Protein AF-A0A242KEF1-F1 (afdb_monomer)

Organism: NCBI:txid1834193

Solvent-accessible surface area (backbone atoms only — not comparable to full-atom values): 19082 Å² total; per-residue (Å²): 130,86,78,66,59,63,53,58,48,48,53,50,50,53,45,49,37,63,62,40,58,92,54,87,66,51,35,48,63,50,50,10,64,74,69,73,52,53,40,68,58,42,49,52,50,52,50,33,33,36,77,61,59,49,33,43,77,60,87,79,74,64,58,50,38,68,58,59,61,45,77,75,37,26,49,36,58,57,43,40,37,70,54,51,92,59,67,95,69,74,74,76,90,81,59,54,68,92,38,81,59,42,59,43,49,53,71,64,44,49,61,55,43,51,55,49,47,54,54,52,47,56,54,26,55,73,38,31,47,40,58,52,45,47,54,51,51,55,55,43,46,73,76,43,60,84,53,47,76,65,48,64,84,52,90,74,59,91,67,65,90,69,73,81,82,65,71,71,69,62,55,57,65,71,70,66,77,76,69,97,54,95,56,71,63,65,64,60,75,45,46,63,30,50,48,37,45,52,33,52,50,48,50,49,54,53,53,49,52,38,51,50,51,47,54,74,63,43,88,55,86,50,75,65,38,54,54,32,46,51,54,26,51,5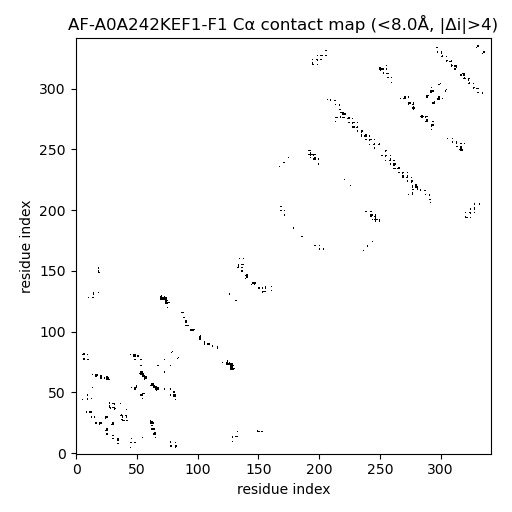4,38,56,68,46,44,51,61,35,38,52,48,22,28,77,33,50,72,41,47,69,29,54,51,52,34,51,51,46,50,48,55,25,50,53,30,46,50,52,28,51,50,44,44,23,69,58,23,68,90,40,22,70,64,45,45,58,44,51,71,58,17,72,64,48,31,48,45,52,53,49,35,48,52,51,26,54,60,36,29,74,81,43,29,62,54,23,50,56,47,46,36,51,38,47,51,48,50,59,69,70,58,58,79,81,65,80,80,125

Foldseek 3Di:
DPPPVLLVLLLQLQLCLQLQQVHLQQQLCSSCVVSVHDSVSSVVSVVLCVVLQQWDADPDRTRIHGSDDQQQAFSLSSCCSPQPPDAPDDDDPDFDCVDPCRVCVRVVVVVVSVVVSVVVSVVRRVHTSLNVSQVVLVVCCVVPVVCCVSCVSRPHDVPPVPPDDDPLVVVLVVLDDDPPDPDPVVVVVLVLLVLLSLLLNLVCVQLVVLVVVLVVLFPDDDPQLVVLVVQLVVLSNCQSVLSSQCSVCQFDLVSLVVNLVSVVSNVVSSVSSLVVRLVRRVVCNVVSCCTACSNPVNVCLVVVLSVVLNVCSVPGSSCSSVSSNVSSVCCVPPVVPPPPPD

InterPro domains:
  IPR000944 Transcription regulator Rrf2 [PF02082] (4-135)
  IPR000944 Transcription regulator Rrf2 [PS51197] (2-134)
  IPR000944 Transcription regulator Rrf2 [PTHR33221] (1-139)
  IPR010617 Endosomal/lysosomal proton channel TMEM175-like [PF06736] (166-240)
  IPR036388 Winged helix-like DNA-binding domain superfamily [G3DSA:1.10.10.10] (1-138)
  IPR036390 Winged helix DNA-binding domain superfamily [SSF46785] (7-133)

Radius of gyration: 28.28 Å; Cα contacts (8 Å, |Δi|>4): 343; chains: 1; bounding box: 75×49×67 Å

Mean predicted aligned error: 15.31 Å

Nearest PDB structures (foldseek):
  1xd7-assembly1_A-2  TM=8.697E-01  e=2.206E-06  Bacillus subtilis subsp. subtilis str. 168
  1ylf-assembly1_B  TM=8.521E-01  e=3.586E-06  Bacillus cereus ATCC 14579
  1ylf-assembly1_C  TM=8.510E-01  e=5.578E-06  Bacillus cereus ATCC 14579
  2y75-assembly1_E  TM=7.501E-01  e=2.602E-04  Bacillus subtilis
  6w8o-assembly1_B  TM=7.082E-01  e=5.729E-03  Homo sapiens

Secondary structure (DSSP, 8-state):
----HHHHHHHHHHHHHHHTTTSS--SHHHHHHHTTS-HHHHHHHHHHHHHTTSEE--SSS---EESS-GGG-BHHHHHHHHHTT--SS---S---TTSTTTTTHHHHHHHHHHHHHHHHHHHHHH-BHHHHHHHHHHHHHHH-GGGHHHHTTS---TTGGG----HHHHHHGGG-PPPSSS-THHHHHTHHHHHHHHHHHHHHHHHHHHHHHHHHT-----HHHHHHHHHHHHHHHHHHHHHHHHHH-TT-HHHHHHHHHHHHHHHHHHHHHHHHHHHH-TTTHHHHTTSGGGSHHHHHHHHHHHHHHHHHHHH-HHHHHHHHHHHHHHHHHHHTTSS---

Structure (mmCIF, N/CA/C/O backbone):
data_AF-A0A242KEF1-F1
#
_entry.id   AF-A0A242KEF1-F1
#
loop_
_atom_site.group_PDB
_atom_site.id
_atom_site.type_symbol
_atom_site.label_atom_id
_atom_site.label_alt_id
_atom_site.label_comp_id
_atom_site.label_asym_id
_atom_site.label_entity_id
_atom_site.label_seq_id
_atom_site.pdbx_PDB_ins_code
_atom_site.Cartn_x
_atom_site.Cartn_y
_atom_site.Cartn_z
_atom_site.occupancy
_atom_site.B_iso_or_equiv
_atom_site.auth_seq_id
_atom_site.auth_comp_id
_atom_site.auth_asym_id
_atom_site.auth_atom_id
_atom_site.pdbx_PDB_model_num
ATOM 1 N N . MET A 1 1 ? -28.523 14.812 12.261 1.00 41.66 1 MET A N 1
ATOM 2 C CA . MET A 1 1 ? -28.279 13.357 12.153 1.00 41.66 1 MET A CA 1
ATOM 3 C C . MET A 1 1 ? -28.254 12.754 13.543 1.00 41.66 1 MET A C 1
ATOM 5 O O . MET A 1 1 ? -27.469 13.201 14.369 1.00 41.66 1 MET A O 1
ATOM 9 N N . LYS A 1 2 ? -29.106 11.767 13.820 1.00 44.66 2 LYS A N 1
ATOM 10 C CA . LYS A 1 2 ? -28.929 10.907 14.992 1.00 44.66 2 LYS A CA 1
ATOM 11 C C . LYS A 1 2 ? -27.826 9.919 14.607 1.00 44.66 2 LYS A C 1
ATOM 13 O O . LYS A 1 2 ? -28.081 9.024 13.815 1.00 44.66 2 LYS A O 1
ATOM 18 N N . TYR A 1 3 ? -26.588 10.164 15.033 1.00 54.22 3 TYR A N 1
ATOM 19 C CA . TYR A 1 3 ? -25.475 9.261 14.731 1.00 54.22 3 TYR A CA 1
ATOM 20 C C . TYR A 1 3 ? -25.782 7.895 15.345 1.00 54.22 3 TYR A C 1
ATOM 22 O O . TYR A 1 3 ? -25.944 7.789 16.563 1.00 54.22 3 TYR A O 1
ATOM 30 N N . SER A 1 4 ? -25.917 6.860 14.517 1.00 64.69 4 SER A N 1
ATOM 31 C CA . SER A 1 4 ? -26.113 5.509 15.030 1.00 64.69 4 SER A CA 1
ATOM 32 C C . SER A 1 4 ? -24.771 4.939 15.473 1.00 64.69 4 SER A C 1
ATOM 34 O O . SER A 1 4 ? -24.050 4.302 14.711 1.00 64.69 4 SER A O 1
ATOM 36 N N . ILE A 1 5 ? -24.432 5.187 16.739 1.00 81.19 5 ILE A N 1
ATOM 37 C CA . ILE A 1 5 ? -23.292 4.553 17.422 1.00 81.19 5 ILE A CA 1
ATOM 38 C C . ILE A 1 5 ? -23.450 3.018 17.401 1.00 81.19 5 ILE A C 1
ATOM 40 O O . ILE A 1 5 ? -22.466 2.291 17.332 1.00 81.19 5 ILE A O 1
ATOM 44 N N . GLN A 1 6 ? -24.693 2.524 17.322 1.00 87.06 6 GLN A N 1
ATOM 45 C CA . GLN A 1 6 ? -25.015 1.095 17.324 1.00 87.06 6 GLN A CA 1
ATOM 46 C C . GLN A 1 6 ? -24.390 0.322 16.160 1.00 87.06 6 GLN A C 1
ATOM 48 O O . GLN A 1 6 ? -24.065 -0.850 16.331 1.00 87.06 6 GLN A O 1
ATOM 53 N N . PHE A 1 7 ? -24.212 0.946 14.990 1.00 89.94 7 PHE A N 1
ATOM 54 C CA . PHE A 1 7 ? -23.546 0.280 13.872 1.00 89.94 7 PHE A CA 1
ATOM 55 C C . PHE A 1 7 ? -22.062 0.025 14.179 1.00 89.94 7 PHE A C 1
ATOM 57 O O . PHE A 1 7 ? -21.577 -1.090 14.001 1.00 89.94 7 PHE A O 1
ATOM 64 N N . SER A 1 8 ? -21.366 1.027 14.724 1.00 91.12 8 SER A N 1
ATOM 65 C CA . SER A 1 8 ? -19.976 0.883 15.173 1.00 91.12 8 SER A CA 1
ATOM 66 C C . SER A 1 8 ? -19.853 -0.125 16.318 1.00 91.12 8 SER A C 1
ATOM 68 O O . SER A 1 8 ? -18.957 -0.969 16.306 1.00 91.12 8 SER A O 1
ATOM 70 N N . ASP A 1 9 ? -20.783 -0.087 17.275 1.00 94.44 9 ASP A N 1
ATOM 71 C CA . ASP A 1 9 ? -20.835 -1.038 18.389 1.00 94.44 9 ASP A CA 1
ATOM 72 C C . ASP A 1 9 ? -21.011 -2.475 17.889 1.00 94.44 9 ASP A C 1
ATOM 74 O O . ASP A 1 9 ? -20.373 -3.390 18.398 1.00 94.44 9 ASP A O 1
ATOM 78 N N . ALA A 1 10 ? -21.840 -2.698 16.865 1.00 95.44 10 ALA A N 1
ATOM 79 C CA . ALA A 1 10 ? -22.042 -4.023 16.286 1.00 95.44 10 ALA A CA 1
ATOM 80 C C . ALA A 1 10 ? -20.762 -4.586 15.651 1.00 95.44 10 ALA A C 1
ATOM 82 O O . ALA A 1 10 ? -20.445 -5.759 15.857 1.00 95.44 10 ALA A O 1
ATOM 83 N N . ILE A 1 11 ? -20.001 -3.751 14.934 1.00 96.19 11 ILE A N 1
ATOM 84 C CA . ILE A 1 11 ? -18.694 -4.125 14.371 1.00 96.19 11 ILE A CA 1
ATOM 85 C C . ILE A 1 11 ? -17.722 -4.489 15.500 1.00 96.19 11 ILE A C 1
ATOM 87 O O . ILE A 1 11 ? -17.087 -5.543 15.444 1.00 96.19 11 ILE A O 1
ATOM 91 N N . HIS A 1 12 ? -17.649 -3.657 16.546 1.00 96.06 12 HIS A N 1
ATOM 92 C CA . HIS A 1 12 ? -16.806 -3.906 17.717 1.00 96.06 12 HIS A CA 1
ATOM 93 C C . HIS A 1 12 ? -17.180 -5.237 18.383 1.00 96.06 12 HIS A C 1
ATOM 95 O O . HIS A 1 12 ? -16.310 -6.072 18.610 1.00 96.06 12 HIS A O 1
ATOM 101 N N . ILE A 1 13 ? -18.468 -5.489 18.629 1.00 96.50 13 ILE A N 1
ATOM 102 C CA . ILE A 1 13 ? -18.947 -6.733 19.247 1.00 96.50 13 ILE A CA 1
ATOM 103 C C . ILE A 1 13 ? -18.552 -7.960 18.417 1.00 96.50 13 ILE A C 1
ATOM 105 O O . ILE A 1 13 ? -18.089 -8.948 18.982 1.00 96.50 13 ILE A O 1
ATOM 109 N N . LEU A 1 14 ? -18.706 -7.914 17.090 1.00 97.31 14 LEU A N 1
ATOM 110 C CA . LEU A 1 14 ? -18.327 -9.024 16.210 1.00 97.31 14 LEU A CA 1
ATOM 111 C C . LEU A 1 14 ? -16.817 -9.290 16.236 1.00 97.31 14 LEU A C 1
ATOM 113 O O . LEU A 1 14 ? -16.406 -10.440 16.385 1.00 97.31 14 LEU A O 1
ATOM 117 N N . ALA A 1 15 ? -16.001 -8.236 16.146 1.00 95.94 15 ALA A N 1
ATOM 118 C CA . ALA A 1 15 ? -14.548 -8.350 16.246 1.00 95.94 15 ALA A CA 1
ATOM 119 C C . ALA A 1 15 ? -14.117 -8.894 17.617 1.00 95.94 15 ALA A C 1
ATOM 121 O O . ALA A 1 15 ? -13.265 -9.776 17.696 1.00 95.94 15 ALA A O 1
ATOM 122 N N . TYR A 1 16 ? -14.752 -8.421 18.693 1.00 95.62 16 TYR A N 1
ATOM 123 C CA . TYR A 1 16 ? -14.510 -8.891 20.053 1.00 95.62 16 TYR A CA 1
ATOM 124 C C . TYR A 1 16 ? -14.833 -10.383 20.191 1.00 95.62 16 TYR A C 1
ATOM 126 O O . TYR A 1 16 ? -14.025 -11.137 20.725 1.00 95.62 16 TYR A O 1
ATOM 134 N N . ILE A 1 17 ? -15.984 -10.832 19.677 1.00 95.00 17 ILE A N 1
ATOM 135 C CA . ILE A 1 17 ? -16.375 -12.249 19.712 1.00 95.00 17 ILE A CA 1
ATOM 136 C C . ILE A 1 17 ? -15.330 -13.124 19.015 1.00 95.00 17 ILE A C 1
ATOM 138 O O . ILE A 1 17 ? -14.970 -14.163 19.558 1.00 95.00 17 ILE A O 1
ATOM 142 N N . GLU A 1 18 ? -14.833 -12.709 17.850 1.00 94.19 18 GLU A N 1
ATOM 143 C CA . GLU A 1 18 ? -13.860 -13.497 17.087 1.00 94.19 18 GLU A CA 1
ATOM 144 C C . GLU A 1 18 ? -12.475 -13.523 17.744 1.00 94.19 18 GLU A C 1
ATOM 146 O O . GLU A 1 18 ? -11.875 -14.591 17.861 1.00 94.19 18 GLU A O 1
ATOM 151 N N . ILE A 1 19 ? -11.980 -12.376 18.221 1.00 92.25 19 ILE A N 1
ATOM 152 C CA . ILE A 1 19 ? -10.669 -12.279 18.883 1.00 92.25 19 ILE A CA 1
ATOM 153 C C . ILE A 1 19 ? -10.659 -13.071 20.198 1.00 92.25 19 ILE A C 1
ATOM 155 O O . ILE A 1 19 ? -9.683 -13.749 20.510 1.00 92.25 19 ILE A O 1
ATOM 159 N N . TYR A 1 20 ? -11.751 -13.024 20.964 1.00 92.38 20 TYR A N 1
ATOM 160 C CA . TYR A 1 20 ? -11.847 -13.656 22.282 1.00 92.38 20 TYR A CA 1
ATOM 161 C C . TYR A 1 20 ? -12.538 -15.030 22.268 1.00 92.38 20 TYR A C 1
ATOM 163 O O . TYR A 1 20 ? -12.841 -15.553 23.346 1.00 92.38 20 TYR A O 1
ATOM 171 N N . LYS A 1 21 ? -12.773 -15.640 21.094 1.00 89.25 21 LYS A N 1
ATOM 172 C CA . LYS A 1 21 ? -13.582 -16.869 20.920 1.00 89.25 21 LYS A CA 1
ATOM 173 C C . LYS A 1 21 ? -13.142 -18.070 21.769 1.00 89.25 21 LYS A C 1
ATOM 175 O O . LYS A 1 21 ? -13.982 -18.872 22.178 1.00 89.25 21 LYS A O 1
ATOM 180 N N . ASP A 1 22 ? -11.848 -18.160 22.074 1.00 86.25 22 ASP A N 1
ATOM 181 C CA . ASP A 1 22 ? -11.242 -19.247 22.857 1.00 86.25 22 ASP A CA 1
ATOM 182 C C . ASP A 1 22 ? -11.066 -18.898 24.347 1.00 86.25 22 ASP A C 1
ATOM 184 O O . ASP A 1 22 ? -10.448 -19.639 25.112 1.00 86.25 22 ASP A O 1
ATOM 188 N N . THR A 1 23 ? -11.629 -17.771 24.791 1.00 87.00 23 THR A N 1
ATOM 189 C CA . THR A 1 23 ? -11.511 -17.273 26.166 1.00 87.00 23 THR A CA 1
ATOM 190 C C . THR A 1 23 ? -12.848 -17.309 26.913 1.00 87.00 23 THR A C 1
ATOM 192 O O . THR A 1 23 ? -13.912 -17.562 26.347 1.00 87.00 23 THR A O 1
ATOM 195 N N . SER A 1 24 ? -12.822 -17.024 28.218 1.00 85.12 24 SER A N 1
ATOM 196 C CA . SER A 1 24 ? -14.037 -16.835 29.019 1.00 85.12 24 SER A CA 1
ATOM 197 C C . SER A 1 24 ? -14.616 -15.417 28.950 1.00 85.12 24 SER A C 1
ATOM 199 O O . SER A 1 24 ? -15.604 -15.155 29.635 1.00 85.12 24 SER A O 1
ATOM 201 N N . TYR A 1 25 ? -14.034 -14.506 28.161 1.00 87.50 25 TYR A N 1
ATOM 202 C CA . TYR A 1 25 ? -14.339 -13.072 28.224 1.00 87.50 25 TYR A CA 1
ATOM 203 C C . TYR A 1 25 ? -15.569 -12.626 27.413 1.00 87.50 25 TYR A C 1
ATOM 205 O O . TYR A 1 25 ? -15.732 -11.456 27.105 1.00 87.50 25 TYR A O 1
ATOM 213 N N . LEU A 1 26 ? -16.473 -13.544 27.072 1.00 91.62 26 LEU A N 1
ATOM 214 C CA . LEU A 1 26 ? -17.542 -13.310 26.092 1.00 91.62 26 LEU A CA 1
ATOM 215 C C . LEU A 1 26 ? -18.921 -13.003 26.705 1.00 91.62 26 LEU A C 1
ATOM 217 O O . LEU A 1 26 ? -19.946 -13.121 26.026 1.00 91.62 26 LEU A O 1
ATOM 221 N N . SER A 1 27 ? -18.991 -12.665 27.996 1.00 92.12 27 SER A N 1
ATOM 222 C CA . SER A 1 27 ? -20.266 -12.281 28.612 1.00 92.12 27 SER A CA 1
ATOM 223 C C . SER A 1 27 ? -20.734 -10.909 28.120 1.00 92.12 27 SER A C 1
ATOM 225 O O . SER A 1 27 ? -19.931 -10.063 27.721 1.00 92.12 27 SER A O 1
ATOM 227 N N . SER A 1 28 ? -22.045 -10.651 28.185 1.00 91.38 28 SER A N 1
ATOM 228 C CA . SER A 1 28 ? -22.588 -9.337 27.817 1.00 91.38 28 SER A CA 1
ATOM 229 C C . SER A 1 28 ? -22.018 -8.201 28.667 1.00 91.38 28 SER A C 1
ATOM 231 O O . SER A 1 28 ? -21.939 -7.074 28.196 1.00 91.38 28 SER A O 1
ATOM 233 N N . GLU A 1 29 ? -21.618 -8.490 29.904 1.00 93.81 29 GLU A N 1
ATOM 234 C CA . GLU A 1 29 ? -21.015 -7.548 30.845 1.00 93.81 29 GLU A CA 1
ATOM 235 C C . GLU A 1 29 ? -19.591 -7.168 30.426 1.00 93.81 29 GLU A C 1
ATOM 237 O O . GLU A 1 29 ? -19.237 -5.993 30.451 1.00 93.81 29 GLU A O 1
ATOM 242 N N . MET A 1 30 ? -18.794 -8.143 29.985 1.00 94.25 30 MET A N 1
ATOM 243 C CA . MET A 1 30 ? -17.421 -7.912 29.523 1.00 94.25 30 MET A CA 1
ATOM 244 C C . MET A 1 30 ? -17.400 -7.168 28.189 1.00 94.25 30 MET A C 1
ATOM 246 O O . MET A 1 30 ? -16.685 -6.179 28.041 1.00 94.25 30 MET A O 1
ATOM 250 N N . ILE A 1 31 ? -18.266 -7.574 27.258 1.00 94.62 31 ILE A N 1
ATOM 251 C CA . ILE A 1 31 ? -18.445 -6.871 25.986 1.00 94.62 31 ILE A CA 1
ATOM 252 C C . ILE A 1 31 ? -18.916 -5.430 26.237 1.00 94.62 31 ILE A C 1
ATOM 254 O O . ILE A 1 31 ? -18.398 -4.499 25.628 1.00 94.62 31 ILE A O 1
ATOM 258 N N . ALA A 1 32 ? -19.849 -5.218 27.172 1.00 94.50 32 ALA A N 1
ATOM 2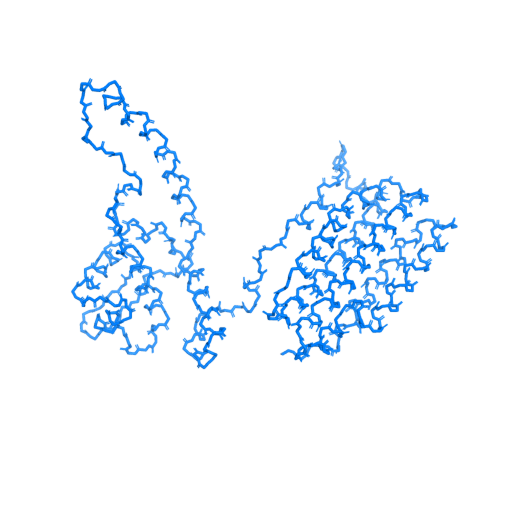59 C CA . ALA A 1 32 ? -20.323 -3.882 27.531 1.00 94.50 32 ALA A CA 1
ATOM 260 C C . ALA A 1 32 ? -19.212 -2.992 28.102 1.00 94.50 32 ALA A C 1
ATOM 262 O O . ALA A 1 32 ? -19.156 -1.813 27.766 1.00 94.50 32 ALA A O 1
ATOM 263 N N . SER A 1 33 ? -18.301 -3.563 28.896 1.00 95.56 33 SER A N 1
ATOM 264 C CA . SER A 1 33 ? -17.113 -2.852 29.374 1.00 95.56 33 SER A CA 1
ATOM 265 C C . SER A 1 33 ? -16.158 -2.465 28.240 1.00 95.56 33 SER A C 1
ATOM 267 O O . SER A 1 33 ? -15.524 -1.424 28.341 1.00 95.56 33 SER A O 1
ATOM 269 N N . SER A 1 34 ? -16.049 -3.276 27.180 1.00 94.38 34 SER A N 1
ATOM 270 C CA . SER A 1 34 ? -15.190 -2.985 26.018 1.00 94.38 34 SER A CA 1
ATOM 271 C C . SER A 1 34 ? -15.766 -1.882 25.130 1.00 94.38 34 SER A C 1
ATOM 273 O O . SER A 1 34 ? -15.044 -1.011 24.661 1.00 94.38 34 SER A O 1
ATOM 275 N N . VAL A 1 35 ? -17.079 -1.913 24.899 1.00 92.44 35 VAL A N 1
ATOM 276 C CA . VAL A 1 35 ? -17.798 -0.938 24.057 1.00 92.44 35 VAL A CA 1
ATOM 277 C C . VAL A 1 35 ? -18.192 0.322 24.856 1.00 92.44 35 VAL A C 1
ATOM 279 O O . VAL A 1 35 ? -18.827 1.222 24.322 1.00 92.44 35 VAL A O 1
ATOM 282 N N . GLU A 1 36 ? -17.840 0.393 26.145 1.00 93.88 36 GLU A N 1
ATOM 283 C CA . GLU A 1 36 ? -18.220 1.477 27.068 1.00 93.88 36 GLU A CA 1
ATOM 284 C C . GLU A 1 36 ? -19.733 1.773 27.064 1.00 93.88 36 GLU A C 1
ATOM 286 O O . GLU A 1 36 ? -20.202 2.910 26.986 1.00 93.88 36 GLU A O 1
ATOM 291 N N . THR A 1 37 ? -20.538 0.713 27.150 1.00 92.44 37 THR A N 1
ATOM 292 C CA . THR A 1 37 ? -22.003 0.796 27.152 1.00 92.44 37 THR A CA 1
ATOM 293 C C . THR A 1 37 ? -22.604 -0.082 28.249 1.00 92.44 37 THR A C 1
ATOM 295 O O . THR A 1 37 ? -21.896 -0.670 29.061 1.00 92.44 37 THR A O 1
ATOM 298 N N . ASN A 1 38 ? -23.933 -0.168 28.322 1.00 92.81 38 ASN A N 1
ATOM 299 C CA . ASN A 1 38 ? -24.597 -1.042 29.290 1.00 92.81 38 ASN A CA 1
ATOM 300 C C . ASN A 1 38 ? -24.868 -2.453 28.710 1.00 92.81 38 ASN A C 1
ATOM 302 O O . ASN A 1 38 ? -25.134 -2.589 27.510 1.00 92.81 38 ASN A O 1
ATOM 306 N N . PRO A 1 39 ? -24.892 -3.515 29.545 1.00 94.62 39 PRO A N 1
ATOM 307 C CA . PRO A 1 39 ? -25.126 -4.888 29.079 1.00 94.62 39 PRO A CA 1
ATOM 308 C C . PRO A 1 39 ? -26.473 -5.095 28.378 1.00 94.62 39 PRO A C 1
ATOM 310 O O . PRO A 1 39 ? -26.591 -5.950 27.502 1.00 94.62 39 PRO A O 1
ATOM 313 N N . ALA A 1 40 ? -27.501 -4.316 28.728 1.00 94.69 40 ALA A N 1
ATOM 314 C CA . ALA A 1 40 ? -28.805 -4.408 28.076 1.00 94.69 40 ALA A CA 1
ATOM 315 C C . ALA A 1 40 ? -28.738 -3.970 26.601 1.00 94.69 40 ALA A C 1
ATOM 317 O O . ALA A 1 40 ? -29.320 -4.631 25.738 1.00 94.69 40 ALA A O 1
ATOM 318 N N . ASN A 1 41 ? -27.978 -2.913 26.293 1.00 91.94 41 ASN A N 1
ATOM 319 C CA . ASN A 1 41 ? -27.729 -2.462 24.927 1.00 91.94 41 ASN A CA 1
ATOM 320 C C . ASN A 1 41 ? -26.946 -3.510 24.126 1.00 91.94 41 ASN A C 1
ATOM 322 O O . ASN A 1 41 ? -27.349 -3.850 23.015 1.00 91.94 41 ASN A O 1
ATOM 326 N N . VAL A 1 42 ? -25.901 -4.099 24.716 1.00 94.50 42 VAL A N 1
ATOM 327 C CA . VAL A 1 42 ? -25.144 -5.194 24.082 1.00 94.50 42 VAL A CA 1
ATOM 328 C C . VAL A 1 42 ? -26.056 -6.371 23.745 1.00 94.50 42 VAL A C 1
ATOM 330 O O . VAL A 1 42 ? -26.065 -6.833 22.608 1.00 94.50 42 VAL A O 1
ATOM 333 N N . ARG A 1 43 ? -26.890 -6.827 24.690 1.00 94.19 43 ARG A N 1
ATOM 334 C CA . ARG A 1 43 ? -27.838 -7.930 24.442 1.00 94.19 43 ARG A CA 1
ATOM 335 C C . ARG A 1 43 ? -28.837 -7.595 23.334 1.00 94.19 43 ARG A C 1
ATOM 337 O O . ARG A 1 43 ? -29.182 -8.474 22.546 1.00 94.19 43 ARG A O 1
ATOM 344 N N . ARG A 1 44 ? -29.280 -6.337 23.241 1.00 94.31 44 ARG A N 1
ATOM 345 C CA . ARG A 1 44 ? -30.137 -5.861 22.144 1.00 94.31 44 ARG A CA 1
ATOM 346 C C . ARG A 1 44 ? -29.421 -5.950 20.793 1.00 94.31 44 ARG A C 1
ATOM 348 O O . ARG A 1 44 ? -29.992 -6.510 19.862 1.00 94.31 44 ARG A O 1
ATOM 355 N N . ILE A 1 45 ? -28.182 -5.466 20.699 1.00 94.62 45 ILE A N 1
ATOM 356 C CA . ILE A 1 45 ? -27.377 -5.541 19.468 1.00 94.62 45 ILE A CA 1
ATOM 357 C C . ILE A 1 45 ? -27.115 -7.005 19.090 1.00 94.62 45 ILE A C 1
ATOM 359 O O . ILE A 1 45 ? -27.392 -7.412 17.965 1.00 94.62 45 ILE A O 1
ATOM 363 N N . MET A 1 46 ? -26.691 -7.837 20.045 1.00 94.81 46 MET A N 1
ATOM 364 C CA . MET A 1 46 ? -26.489 -9.275 19.834 1.00 94.81 46 MET A CA 1
ATOM 365 C C . MET A 1 46 ? -27.768 -9.989 19.376 1.00 94.81 46 MET A C 1
ATOM 367 O O . MET A 1 46 ? -27.701 -10.906 18.562 1.00 94.81 46 MET A O 1
ATOM 371 N N . SER A 1 47 ? -28.943 -9.568 19.852 1.00 94.19 47 SER A N 1
ATOM 372 C CA . SER A 1 47 ? -30.228 -10.099 19.381 1.00 94.19 47 SER A CA 1
ATOM 373 C C . SER A 1 47 ? -30.459 -9.801 17.894 1.00 94.19 47 SER A C 1
ATOM 375 O O . SER A 1 47 ? -30.854 -10.694 17.145 1.00 94.19 47 SER A O 1
ATOM 377 N N . ASN A 1 48 ? -30.145 -8.586 17.438 1.00 94.19 48 ASN A N 1
ATOM 378 C CA . ASN A 1 48 ? -30.239 -8.206 16.024 1.00 94.19 48 ASN A CA 1
ATOM 379 C C . ASN A 1 48 ? -29.219 -8.957 15.149 1.00 94.19 48 ASN A C 1
ATOM 381 O O . ASN A 1 48 ? -29.578 -9.494 14.097 1.00 94.19 48 ASN A O 1
ATOM 385 N N . LEU A 1 49 ? -27.977 -9.083 15.628 1.00 96.12 49 LEU A N 1
ATOM 386 C CA . LEU A 1 49 ? -26.927 -9.870 14.971 1.00 96.12 49 LEU A CA 1
ATOM 387 C C . LEU A 1 49 ? -27.320 -11.351 14.842 1.00 96.12 49 LEU A C 1
ATOM 389 O O . LEU A 1 49 ? -27.105 -11.96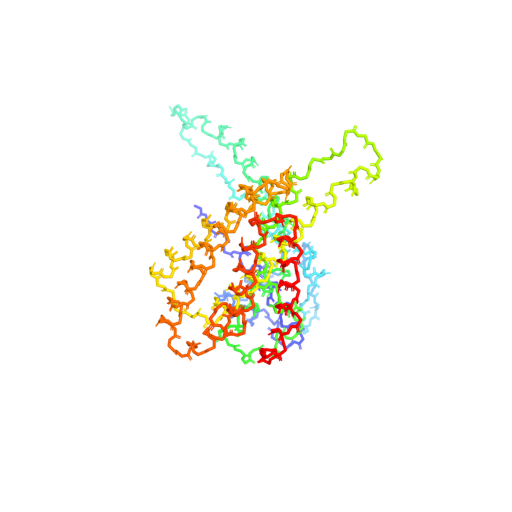3 13.796 1.00 96.12 49 LEU A O 1
ATOM 393 N N . LYS A 1 50 ? -27.950 -11.923 15.876 1.00 95.31 50 LYS A N 1
ATOM 394 C CA . LYS A 1 50 ? -28.456 -13.304 15.858 1.00 95.31 50 LYS A CA 1
ATOM 395 C C . LYS A 1 50 ? -29.587 -13.481 14.846 1.00 95.31 50 LYS A C 1
ATOM 397 O O . LYS A 1 50 ? -29.566 -14.438 14.080 1.00 95.31 50 LYS A O 1
ATOM 402 N N . LYS A 1 51 ? -30.562 -12.563 14.817 1.00 94.94 51 LYS A N 1
ATOM 403 C CA . LYS A 1 51 ? -31.672 -12.593 13.841 1.00 94.94 51 LYS A CA 1
ATOM 404 C C . LYS A 1 51 ? -31.179 -12.547 12.395 1.00 94.94 51 LYS A C 1
ATOM 406 O O . LYS A 1 51 ? -31.791 -13.162 11.533 1.00 94.94 51 LYS A O 1
ATOM 411 N N . SER A 1 52 ? -30.067 -11.855 12.159 1.00 94.62 52 SER A N 1
ATOM 412 C CA . SER A 1 52 ? -29.439 -11.721 10.840 1.00 94.62 52 SER A CA 1
ATOM 413 C C . SER A 1 52 ? -28.434 -12.836 10.528 1.00 94.62 52 SER A C 1
ATOM 415 O O . SER A 1 52 ? -27.691 -12.735 9.557 1.00 94.62 52 SER A O 1
ATOM 417 N N . ASN A 1 53 ? -28.384 -13.891 11.350 1.00 95.19 53 ASN A N 1
ATOM 418 C CA . ASN A 1 53 ? -27.474 -15.025 11.194 1.00 95.19 53 ASN A CA 1
ATOM 419 C C . ASN A 1 53 ? -25.988 -14.616 11.100 1.00 95.19 53 ASN A C 1
ATOM 421 O O . ASN A 1 53 ? -25.220 -15.184 10.324 1.00 95.19 53 ASN A O 1
ATOM 425 N N . LEU A 1 54 ? -25.585 -13.598 11.871 1.00 96.69 54 LEU A N 1
ATOM 426 C CA . LEU A 1 54 ? -24.185 -13.174 11.996 1.00 96.69 54 LEU A CA 1
ATOM 427 C C . LEU A 1 54 ? -23.501 -13.799 13.213 1.00 96.69 54 LEU A C 1
ATOM 429 O O . LEU A 1 54 ? -22.301 -14.064 13.173 1.00 96.69 54 LEU A O 1
ATOM 433 N N . ILE A 1 55 ? -24.265 -14.090 14.269 1.00 96.81 55 ILE A N 1
ATOM 434 C CA . ILE A 1 55 ? -23.772 -14.787 15.461 1.00 96.81 55 ILE A CA 1
ATOM 435 C C . ILE A 1 55 ? -24.692 -15.934 15.866 1.00 96.81 55 ILE A C 1
ATOM 437 O O . ILE A 1 55 ? -25.907 -15.889 15.668 1.00 96.81 55 ILE A O 1
ATOM 441 N N . ILE A 1 56 ? -24.106 -16.924 16.525 1.00 93.88 56 ILE A N 1
ATOM 442 C CA . ILE A 1 56 ? -24.794 -18.009 17.216 1.00 93.88 56 ILE A CA 1
ATOM 443 C C . ILE A 1 56 ? -24.644 -17.765 18.717 1.00 93.88 56 ILE A C 1
ATOM 445 O O . ILE A 1 56 ? -23.573 -17.404 19.203 1.00 93.88 56 ILE A O 1
ATOM 449 N N . THR A 1 57 ? -25.729 -17.959 19.466 1.00 89.81 57 THR A N 1
ATOM 450 C CA . THR A 1 57 ? -25.713 -17.901 20.932 1.00 89.81 57 THR A CA 1
ATOM 451 C C . THR A 1 57 ? -26.369 -19.144 21.513 1.00 89.81 57 THR A C 1
ATOM 453 O O . THR A 1 57 ? -27.373 -19.623 20.982 1.00 89.81 57 THR A O 1
ATOM 456 N N . GLN A 1 58 ? -25.816 -19.639 22.618 1.00 81.88 58 GLN A N 1
ATOM 457 C CA . GLN A 1 58 ? -26.316 -20.798 23.356 1.00 81.88 58 GLN A CA 1
ATOM 458 C C . GLN A 1 58 ? -26.941 -20.387 24.695 1.00 81.88 58 GLN A C 1
ATOM 460 O O . GLN A 1 58 ? -26.589 -19.352 25.265 1.00 81.88 58 GLN A O 1
ATOM 465 N N . THR A 1 59 ? -27.855 -21.211 25.205 1.00 77.50 59 THR A N 1
ATOM 466 C CA . THR A 1 59 ? -28.446 -21.039 26.539 1.00 77.50 59 THR A CA 1
ATOM 467 C C . THR A 1 59 ? -27.462 -21.514 27.611 1.00 77.50 59 THR A C 1
ATOM 469 O O . THR A 1 59 ? -26.822 -22.551 27.451 1.00 77.50 59 THR A O 1
ATOM 472 N N . GLY A 1 60 ? -27.346 -20.778 28.719 1.00 81.00 60 GLY A N 1
ATOM 473 C CA . GLY A 1 60 ? -26.437 -21.115 29.819 1.00 81.00 60 GLY A CA 1
ATOM 474 C C . GLY A 1 60 ? -25.135 -20.317 29.762 1.00 81.00 60 GLY A C 1
ATOM 475 O O . GLY A 1 60 ? -25.172 -19.088 29.742 1.00 81.00 60 GLY A O 1
ATOM 476 N N . LYS A 1 61 ? -23.977 -20.995 29.778 1.00 83.06 61 LYS A N 1
ATOM 477 C CA . LYS A 1 61 ? -22.668 -20.320 29.820 1.00 83.06 61 LYS A CA 1
ATOM 478 C C . LYS A 1 61 ? -22.476 -19.442 28.568 1.00 83.06 61 LYS A C 1
ATOM 480 O O . LYS A 1 61 ? -22.583 -19.985 27.462 1.00 83.06 61 LYS A O 1
ATOM 485 N N . PRO A 1 62 ? -22.151 -18.139 28.716 1.00 82.81 62 PRO A N 1
ATOM 486 C CA . PRO A 1 62 ? -21.920 -17.246 27.585 1.00 82.81 62 PRO A CA 1
ATOM 487 C C . PRO A 1 62 ? -20.803 -17.773 26.683 1.00 82.81 62 PRO A C 1
ATOM 489 O O . PRO A 1 62 ? -19.648 -17.863 27.095 1.00 82.81 62 PRO A O 1
ATOM 492 N N . LYS A 1 63 ? -21.176 -18.153 25.461 1.00 89.38 63 LYS A N 1
ATOM 493 C CA . LYS A 1 63 ? -20.253 -18.559 24.398 1.00 89.38 63 LYS A CA 1
ATOM 494 C C . LYS A 1 63 ? -20.815 -18.146 23.031 1.00 89.38 63 LYS A C 1
ATOM 496 O O . LYS A 1 63 ? -21.186 -19.012 22.238 1.00 89.38 63 LYS A O 1
ATOM 501 N N . PRO A 1 64 ? -21.023 -16.838 22.792 1.00 92.38 64 PRO A N 1
ATOM 502 C CA . PRO A 1 64 ? -21.349 -16.364 21.458 1.00 92.38 64 PRO A CA 1
ATOM 503 C C . PRO A 1 64 ? -20.210 -16.708 20.493 1.00 92.38 64 PRO A C 1
ATOM 505 O O . PRO A 1 64 ? -19.042 -16.654 20.866 1.00 92.38 64 PRO A O 1
ATOM 508 N N . ALA A 1 65 ? -20.561 -17.057 19.263 1.00 94.44 65 ALA A N 1
ATOM 509 C CA . ALA A 1 65 ? -19.611 -17.319 18.189 1.00 94.44 65 ALA A CA 1
ATOM 510 C C . ALA A 1 65 ? -20.140 -16.717 16.888 1.00 94.44 65 ALA A C 1
ATOM 512 O O . ALA A 1 65 ? -21.351 -16.525 16.745 1.00 94.44 65 ALA A O 1
ATOM 513 N N . LEU A 1 66 ? -19.256 -16.431 15.936 1.00 96.12 66 LEU A N 1
ATOM 514 C CA . LEU A 1 66 ? -19.692 -16.047 14.598 1.00 96.12 66 LEU A CA 1
ATOM 515 C C . LEU A 1 66 ? -20.422 -17.214 13.925 1.00 96.12 66 LEU A C 1
ATOM 517 O O . LEU A 1 66 ? -20.040 -18.374 14.066 1.00 96.12 66 LEU A O 1
ATOM 521 N N . ALA A 1 67 ? -21.494 -16.899 13.200 1.00 95.94 67 ALA A N 1
ATOM 522 C CA . ALA A 1 67 ? -22.284 -17.898 12.480 1.00 95.94 67 ALA A CA 1
ATOM 523 C C . ALA A 1 67 ? -21.650 -18.315 11.142 1.00 95.94 67 ALA A C 1
ATOM 525 O O . ALA A 1 67 ? -21.982 -19.367 10.600 1.00 95.94 67 ALA A O 1
ATOM 526 N N . ARG A 1 68 ? -20.771 -17.468 10.597 1.00 94.44 68 ARG A N 1
ATOM 527 C CA . ARG A 1 68 ? -20.104 -17.612 9.296 1.00 94.44 68 ARG A CA 1
ATOM 528 C C . ARG A 1 68 ? -18.641 -17.194 9.421 1.00 94.44 68 ARG A C 1
ATOM 530 O O . ARG A 1 68 ? -18.268 -16.552 10.403 1.00 94.44 68 ARG A O 1
ATOM 537 N N . ASN A 1 69 ? -17.819 -17.538 8.433 1.00 93.56 69 ASN A N 1
ATOM 538 C CA . ASN A 1 69 ? -16.418 -17.118 8.417 1.00 93.56 69 ASN A CA 1
ATOM 539 C C . ASN A 1 69 ? -16.323 -15.573 8.345 1.00 93.56 69 ASN A C 1
ATOM 541 O O . ASN A 1 69 ? -17.070 -14.980 7.565 1.00 93.56 69 ASN A O 1
ATOM 545 N N . PRO A 1 70 ? -15.411 -14.902 9.084 1.00 93.88 70 PRO A N 1
ATOM 546 C CA . PRO A 1 70 ? -15.216 -13.448 8.994 1.00 93.88 70 PRO A CA 1
ATOM 547 C C . PRO A 1 70 ? -15.042 -12.902 7.568 1.00 93.88 70 PRO A C 1
ATOM 549 O O . PRO A 1 70 ? -15.433 -11.768 7.294 1.00 93.88 70 PRO A O 1
ATOM 552 N N . LYS A 1 71 ? -14.496 -13.705 6.645 1.00 93.56 71 LYS A N 1
ATOM 553 C CA . LYS A 1 71 ? -14.314 -13.344 5.227 1.00 93.56 71 LYS A CA 1
ATOM 554 C C . LYS A 1 71 ? -15.622 -13.259 4.441 1.00 93.56 71 LYS A C 1
ATOM 556 O O . LYS A 1 71 ? -15.659 -12.640 3.387 1.00 93.56 71 LYS A O 1
ATOM 561 N N . GLU A 1 72 ? -16.682 -13.881 4.944 1.00 95.06 72 GLU A N 1
ATOM 562 C CA . GLU A 1 72 ? -18.011 -13.927 4.322 1.00 95.06 72 GLU A CA 1
ATOM 563 C C . GLU A 1 72 ? -18.989 -12.922 4.947 1.00 95.06 72 GLU A C 1
ATOM 565 O O . GLU A 1 72 ? -20.134 -12.815 4.507 1.00 95.06 72 GLU A O 1
ATOM 570 N N . ILE A 1 73 ? -18.565 -12.219 6.001 1.00 97.19 73 ILE A N 1
ATOM 571 C CA . ILE A 1 73 ? -19.371 -11.209 6.684 1.00 97.19 73 ILE A CA 1
ATOM 572 C C . ILE A 1 73 ? -18.923 -9.846 6.170 1.00 97.19 73 ILE A C 1
ATOM 574 O O . ILE A 1 73 ? -17.839 -9.374 6.515 1.00 97.19 73 ILE A O 1
ATOM 578 N N . SER A 1 74 ? -19.753 -9.217 5.341 1.00 96.94 74 SER A N 1
ATOM 579 C CA . SER A 1 74 ? -19.464 -7.879 4.823 1.00 96.94 74 SER A CA 1
ATOM 580 C C . SER A 1 74 ? -19.888 -6.784 5.803 1.00 96.94 74 SER A C 1
ATOM 582 O O . SER A 1 74 ? -20.765 -6.972 6.649 1.00 96.94 74 SER A O 1
ATOM 584 N N . LEU A 1 75 ? -19.312 -5.593 5.656 1.00 94.94 75 LEU A N 1
ATOM 585 C CA . LEU A 1 75 ? -19.733 -4.402 6.386 1.00 94.94 75 LEU A CA 1
ATOM 586 C C . LEU A 1 75 ? -21.197 -4.043 6.067 1.00 94.94 75 LEU A C 1
ATOM 588 O O . LEU A 1 75 ? -21.914 -3.538 6.934 1.00 94.94 75 LEU A O 1
ATOM 592 N N . LEU A 1 76 ? -21.658 -4.363 4.851 1.00 94.75 76 LEU A N 1
ATOM 593 C CA . LEU A 1 76 ? -23.055 -4.218 4.441 1.00 94.75 76 LEU A CA 1
ATOM 594 C C . LEU A 1 76 ? -23.993 -5.159 5.214 1.00 94.75 76 LEU A C 1
ATOM 596 O O . LEU A 1 76 ? -25.071 -4.728 5.626 1.00 94.75 76 LEU A O 1
ATOM 600 N N . ASP A 1 77 ? -23.589 -6.410 5.452 1.00 95.69 77 ASP A N 1
ATOM 601 C CA . ASP A 1 77 ? -24.381 -7.366 6.241 1.00 95.69 77 ASP A CA 1
ATOM 602 C C . ASP A 1 77 ? -24.588 -6.850 7.671 1.00 95.69 77 ASP A C 1
ATOM 604 O O . ASP A 1 77 ? -25.698 -6.885 8.210 1.00 95.69 77 ASP A O 1
ATOM 608 N N . ILE A 1 78 ? -23.516 -6.328 8.276 1.00 95.19 78 ILE A N 1
ATOM 609 C CA . ILE A 1 78 ? -23.545 -5.771 9.633 1.00 95.19 78 ILE A CA 1
ATOM 610 C C . ILE A 1 78 ? -24.462 -4.547 9.670 1.00 95.19 78 ILE A C 1
ATOM 612 O O . ILE A 1 78 ? -25.298 -4.432 10.565 1.00 95.19 78 ILE A O 1
ATOM 616 N N . TYR A 1 79 ? -24.365 -3.666 8.676 1.00 92.50 79 TYR A N 1
ATOM 617 C CA . TYR A 1 79 ? -25.207 -2.476 8.579 1.00 92.50 79 TYR A CA 1
ATOM 618 C C . TYR A 1 79 ? -26.693 -2.825 8.493 1.00 92.50 79 TYR A C 1
ATOM 620 O O . TYR A 1 79 ? -27.488 -2.358 9.313 1.00 92.50 79 TYR A O 1
ATOM 628 N N . LYS A 1 80 ? -27.057 -3.728 7.574 1.00 92.31 80 LYS A N 1
ATOM 629 C CA . LYS A 1 80 ? -28.441 -4.194 7.400 1.00 92.31 80 LYS A CA 1
ATOM 630 C C . LYS A 1 80 ? -28.983 -4.890 8.649 1.00 92.31 80 LYS A C 1
ATOM 632 O O . LYS A 1 80 ? -30.177 -4.800 8.919 1.00 92.31 80 LYS A O 1
ATOM 637 N N . SER A 1 81 ? -28.125 -5.524 9.453 1.00 93.19 81 SER A N 1
ATOM 638 C CA . SER A 1 81 ? -28.550 -6.158 10.707 1.00 93.19 81 SER A CA 1
ATOM 639 C C . SER A 1 81 ? -29.006 -5.165 11.784 1.00 93.19 81 SER A C 1
ATOM 641 O O . SER A 1 81 ? -29.843 -5.517 12.616 1.00 93.19 81 SER A O 1
ATOM 643 N N . ILE A 1 82 ? -28.473 -3.937 11.782 1.00 91.06 82 ILE A N 1
ATOM 644 C CA . ILE A 1 82 ? -28.759 -2.914 12.800 1.00 91.06 82 ILE A CA 1
ATOM 645 C C . ILE A 1 82 ? -29.784 -1.900 12.302 1.00 91.06 82 ILE A C 1
ATOM 647 O O . ILE A 1 82 ? -30.760 -1.626 12.999 1.00 91.06 82 ILE A O 1
ATOM 651 N N . GLU A 1 83 ? -29.576 -1.367 11.100 1.00 84.56 83 GLU A N 1
ATOM 652 C CA . GLU A 1 83 ? -30.395 -0.293 10.531 1.00 84.56 83 GLU A CA 1
ATOM 653 C C . GLU A 1 83 ? -31.568 -0.825 9.689 1.00 84.56 83 GLU A C 1
ATOM 655 O O . GLU A 1 83 ? -32.481 -0.073 9.334 1.00 84.56 83 GLU A O 1
ATOM 660 N N . GLY A 1 84 ? -31.590 -2.125 9.376 1.00 82.50 84 GLY A N 1
ATOM 661 C CA . GLY A 1 84 ? -32.617 -2.733 8.533 1.00 82.50 84 GLY A CA 1
ATOM 662 C C . GLY A 1 84 ? -32.598 -2.158 7.116 1.00 82.50 84 GLY A C 1
ATOM 663 O O . GLY A 1 84 ? -31.564 -2.160 6.453 1.00 82.50 84 GLY A O 1
ATOM 664 N N . ASN A 1 85 ? -33.750 -1.650 6.668 1.00 73.31 85 ASN A N 1
ATOM 665 C CA . ASN A 1 85 ? -33.926 -0.995 5.361 1.00 73.31 85 ASN A CA 1
ATOM 666 C C . ASN A 1 85 ? -33.816 0.537 5.444 1.00 73.31 85 ASN A C 1
ATOM 668 O O . ASN A 1 85 ? -34.294 1.250 4.561 1.00 73.31 85 ASN A O 1
ATOM 672 N N . THR A 1 86 ? -33.272 1.062 6.539 1.00 77.00 86 THR A N 1
ATOM 673 C CA . THR A 1 86 ? -33.121 2.504 6.717 1.00 77.00 86 THR A CA 1
ATOM 674 C C . THR A 1 86 ? -31.952 2.996 5.872 1.00 77.00 86 THR A C 1
ATOM 676 O O . THR A 1 86 ? -30.855 2.469 5.997 1.00 77.00 86 THR A O 1
ATOM 679 N N . ASN A 1 87 ? -32.161 4.018 5.038 1.00 76.12 87 ASN A N 1
ATOM 680 C CA . ASN A 1 87 ? -31.080 4.604 4.240 1.00 76.12 87 ASN A CA 1
ATOM 681 C C . ASN A 1 87 ? -30.069 5.348 5.127 1.00 76.12 87 ASN A C 1
ATOM 683 O O . ASN A 1 87 ? -30.448 5.997 6.108 1.00 76.12 87 ASN A O 1
ATOM 687 N N . LEU A 1 88 ? -28.793 5.316 4.731 1.00 76.62 88 LEU A N 1
ATOM 688 C CA . LEU A 1 88 ? -27.691 6.013 5.402 1.00 76.62 88 LEU A CA 1
ATOM 689 C C . LEU A 1 88 ? -27.875 7.530 5.314 1.00 76.62 88 LEU A C 1
ATOM 691 O O . LEU A 1 88 ? -27.541 8.268 6.241 1.00 76.62 88 LEU A O 1
ATOM 695 N N . ILE A 1 89 ? -28.433 7.979 4.190 1.00 80.81 89 ILE A N 1
ATOM 696 C CA . ILE A 1 89 ? -28.731 9.377 3.910 1.00 80.81 89 ILE A CA 1
ATOM 697 C C . ILE A 1 89 ? -30.242 9.516 3.768 1.00 80.81 89 ILE A C 1
ATOM 699 O O . ILE A 1 89 ? -30.866 8.895 2.907 1.00 80.81 89 ILE A O 1
ATOM 703 N N . GLN A 1 90 ? -30.834 10.332 4.635 1.00 78.75 90 GLN A N 1
ATOM 704 C CA . GLN A 1 90 ? -32.272 10.562 4.669 1.00 78.75 90 GLN A CA 1
ATOM 705 C C . GLN A 1 90 ? -32.591 11.969 4.188 1.00 78.75 90 GLN A C 1
ATOM 707 O O . GLN A 1 90 ? -31.909 12.934 4.535 1.00 78.75 90 GLN A O 1
ATOM 712 N N . VAL A 1 91 ? -33.655 12.071 3.403 1.00 82.06 91 VAL A N 1
ATOM 713 C CA . VAL A 1 91 ? -34.262 13.347 3.043 1.00 82.06 91 VAL A CA 1
ATOM 714 C C . VAL A 1 91 ? -35.154 13.793 4.200 1.00 82.06 91 VAL A C 1
ATOM 716 O O . VAL A 1 91 ? -35.879 12.972 4.760 1.00 82.06 91 VAL A O 1
ATOM 719 N N . ASP A 1 92 ? -35.112 15.078 4.555 1.00 84.69 92 ASP A N 1
ATOM 720 C CA . ASP A 1 92 ? -36.026 15.635 5.553 1.00 84.69 92 ASP A CA 1
ATOM 721 C C . ASP A 1 92 ? -37.477 15.527 5.047 1.00 84.69 92 ASP A C 1
ATOM 723 O O . ASP A 1 92 ? -37.816 16.128 4.019 1.00 84.69 92 ASP A O 1
ATOM 727 N N . PRO A 1 93 ? -38.351 14.764 5.732 1.00 82.81 93 PRO A N 1
ATOM 728 C CA . PRO A 1 93 ? -39.726 14.597 5.291 1.00 82.81 93 PRO A CA 1
ATOM 729 C C . PRO A 1 93 ? -40.567 15.867 5.471 1.00 82.81 93 PRO A C 1
ATOM 731 O O . PRO A 1 93 ? -41.648 15.945 4.891 1.00 82.81 93 PRO A O 1
ATOM 734 N N . LYS A 1 94 ? -40.118 16.857 6.259 1.00 91.31 94 LYS A N 1
ATOM 735 C CA . LYS A 1 94 ? -40.924 18.028 6.622 1.00 91.31 94 LYS A CA 1
ATOM 736 C C . LYS A 1 94 ? -40.220 19.340 6.281 1.00 91.31 94 LYS A C 1
ATOM 738 O O . LYS A 1 94 ? -39.517 19.930 7.095 1.00 91.31 94 LYS A O 1
ATOM 743 N N . THR A 1 95 ? -40.532 19.865 5.106 1.00 90.62 95 THR A N 1
ATOM 744 C CA . THR A 1 95 ? -40.114 21.197 4.651 1.00 90.62 95 THR A CA 1
ATOM 745 C C . THR A 1 95 ? -41.318 22.135 4.535 1.00 90.62 95 THR A C 1
ATOM 747 O O . THR A 1 95 ? -42.468 21.699 4.581 1.00 90.62 95 THR A O 1
ATOM 750 N N . ASN A 1 96 ? -41.068 23.442 4.410 1.00 93.12 96 ASN A N 1
ATOM 751 C CA . ASN A 1 96 ? -42.128 24.426 4.193 1.00 93.12 96 ASN A CA 1
ATOM 752 C C . ASN A 1 96 ? -42.696 24.308 2.758 1.00 93.12 96 ASN A C 1
ATOM 754 O O . ASN A 1 96 ? -41.945 24.594 1.820 1.00 93.12 96 ASN A O 1
ATOM 758 N N . PRO A 1 97 ? -43.981 23.949 2.569 1.00 91.94 97 PRO A N 1
ATOM 759 C CA . PRO A 1 97 ? -44.580 23.823 1.240 1.00 91.94 97 PRO A CA 1
ATOM 760 C C . PRO A 1 97 ? -44.781 25.169 0.525 1.00 91.94 97 PRO A C 1
ATOM 762 O O . PRO A 1 97 ? -44.834 25.191 -0.699 1.00 91.94 97 PRO A O 1
ATOM 765 N N . ASP A 1 98 ? -44.829 26.293 1.248 1.00 95.75 98 ASP A N 1
ATOM 766 C CA . ASP A 1 98 ? -44.981 27.629 0.646 1.00 95.75 98 ASP A CA 1
ATOM 767 C C . ASP A 1 98 ? -43.655 28.177 0.087 1.00 95.75 98 ASP A C 1
ATOM 769 O O . ASP A 1 98 ? -43.612 29.187 -0.615 1.00 95.75 98 ASP A O 1
ATOM 773 N N . CYS A 1 99 ? -42.536 27.518 0.397 1.00 95.06 99 CYS A N 1
ATOM 774 C CA . CYS A 1 99 ? -41.225 27.864 -0.130 1.00 95.06 99 CYS A CA 1
ATOM 775 C C . CYS A 1 99 ? -40.968 27.106 -1.436 1.00 95.06 99 CYS A C 1
ATOM 777 O O . CYS A 1 99 ? -41.018 25.879 -1.450 1.00 95.06 99 CYS A O 1
ATOM 779 N N . ILE A 1 100 ? -40.576 27.809 -2.506 1.00 93.69 100 ILE A N 1
ATOM 780 C CA . ILE A 1 100 ? -40.243 27.195 -3.808 1.00 93.69 100 ILE A CA 1
ATOM 781 C C . ILE A 1 100 ? -39.208 26.065 -3.688 1.00 93.69 100 ILE A C 1
ATOM 783 O O . ILE A 1 100 ? -39.308 25.053 -4.377 1.00 93.69 100 ILE A O 1
ATOM 787 N N . ILE A 1 101 ? -38.237 26.203 -2.782 1.00 94.88 101 ILE A N 1
ATOM 788 C CA . ILE A 1 101 ? -37.257 25.152 -2.503 1.00 94.88 101 ILE A CA 1
ATOM 789 C C . ILE A 1 101 ? -37.891 24.059 -1.647 1.00 94.88 101 ILE A C 1
ATOM 791 O O . ILE A 1 101 ? -37.790 22.885 -1.986 1.00 94.88 101 ILE A O 1
ATOM 795 N N . GLY A 1 102 ? -38.562 24.439 -0.557 1.00 91.69 102 GLY A N 1
ATOM 796 C CA . GLY A 1 102 ? -39.161 23.495 0.382 1.00 91.69 102 GLY A CA 1
ATOM 797 C C . GLY A 1 102 ? -40.172 22.559 -0.278 1.00 91.69 102 GLY A C 1
ATOM 798 O O . GLY A 1 102 ? -40.139 21.371 0.006 1.00 91.69 102 GLY A O 1
ATOM 799 N N . ALA A 1 103 ? -40.977 23.039 -1.223 1.00 91.94 103 ALA A N 1
ATOM 800 C CA . ALA A 1 103 ? -41.946 22.226 -1.957 1.00 91.94 103 ALA A CA 1
ATOM 801 C C . ALA A 1 103 ? -41.320 21.170 -2.891 1.00 91.94 103 ALA A C 1
ATOM 803 O O . ALA A 1 103 ? -41.999 20.219 -3.269 1.00 91.94 103 ALA A O 1
ATOM 804 N N . ASN A 1 104 ? -40.052 21.336 -3.290 1.00 92.94 104 ASN A N 1
ATOM 805 C CA . ASN A 1 104 ? -39.434 20.547 -4.365 1.00 92.94 104 ASN A CA 1
ATOM 806 C C . ASN A 1 104 ? -38.164 19.791 -3.944 1.00 92.94 104 ASN A C 1
ATOM 808 O O . ASN A 1 104 ? -37.769 18.828 -4.608 1.00 92.94 104 ASN A O 1
ATOM 812 N N . ILE A 1 105 ? -37.496 20.212 -2.866 1.00 91.88 105 ILE A N 1
ATOM 813 C CA . ILE A 1 105 ? -36.157 19.730 -2.509 1.00 91.88 105 ILE A CA 1
ATOM 814 C C . ILE A 1 105 ? -36.122 18.220 -2.254 1.00 91.88 105 ILE A C 1
ATOM 816 O O . ILE A 1 105 ? -35.142 17.570 -2.608 1.00 91.88 105 ILE A O 1
ATOM 820 N N . GLN A 1 106 ? -37.195 17.629 -1.723 1.00 91.94 106 GLN A N 1
ATOM 821 C CA . GLN A 1 106 ? -37.234 16.193 -1.456 1.00 91.94 106 GLN A CA 1
ATOM 822 C C . GLN A 1 106 ? -37.145 15.352 -2.729 1.00 91.94 106 GLN A C 1
ATOM 824 O O . GLN A 1 106 ? -36.370 14.399 -2.768 1.00 91.94 106 GLN A O 1
ATOM 829 N N . ALA A 1 107 ? -37.889 15.720 -3.776 1.00 88.56 107 ALA A N 1
ATOM 830 C CA . ALA A 1 107 ? -37.873 15.000 -5.049 1.00 88.56 107 ALA A CA 1
ATOM 831 C C . ALA A 1 107 ? -36.503 15.104 -5.736 1.00 88.56 107 ALA A C 1
ATOM 833 O O . ALA A 1 107 ? -35.995 14.122 -6.274 1.00 88.56 107 ALA A O 1
ATOM 834 N N . VAL A 1 108 ? -35.873 16.282 -5.661 1.00 89.38 108 VAL A N 1
ATOM 835 C CA . VAL A 1 108 ? -34.533 16.517 -6.219 1.00 89.38 108 VAL A CA 1
ATOM 836 C C . VAL A 1 108 ? -33.468 15.704 -5.476 1.00 89.38 108 VAL A C 1
ATOM 838 O O . VAL A 1 108 ? -32.585 15.118 -6.103 1.00 89.38 108 VAL A O 1
ATOM 841 N N . LEU A 1 109 ? -33.537 15.648 -4.142 1.00 90.75 109 LEU A N 1
ATOM 842 C CA . LEU A 1 109 ? -32.556 14.921 -3.334 1.00 90.75 109 LEU A CA 1
ATOM 843 C C . LEU A 1 109 ? -32.740 13.402 -3.390 1.00 90.75 109 LEU A C 1
ATOM 845 O O . LEU A 1 109 ? -31.737 12.693 -3.331 1.00 90.75 109 LEU A O 1
ATOM 849 N N . ALA A 1 110 ? -33.969 12.899 -3.550 1.00 86.88 110 ALA A N 1
ATOM 850 C CA . ALA A 1 110 ? -34.263 11.465 -3.543 1.00 86.88 110 ALA A CA 1
ATOM 851 C C . ALA A 1 110 ? -33.404 10.676 -4.550 1.00 86.88 110 ALA A C 1
ATOM 853 O O . ALA A 1 110 ? -32.719 9.733 -4.156 1.00 86.88 110 ALA A O 1
ATOM 854 N N . ASN A 1 111 ? -33.349 11.115 -5.813 1.00 84.00 111 ASN A N 1
ATOM 855 C CA . ASN A 1 111 ? -32.580 10.430 -6.865 1.00 84.00 111 ASN A CA 1
ATOM 856 C C . ASN A 1 111 ? -31.066 10.430 -6.588 1.00 84.00 111 ASN A C 1
ATOM 858 O O . ASN A 1 111 ? -30.371 9.425 -6.779 1.00 84.00 111 ASN A O 1
ATOM 862 N N . ASN A 1 112 ? -30.543 11.565 -6.120 1.00 86.50 112 ASN A N 1
ATOM 863 C CA . ASN A 1 112 ? -29.121 11.711 -5.812 1.00 86.50 112 ASN A CA 1
ATOM 864 C C . ASN A 1 112 ? -28.728 10.861 -4.600 1.00 86.50 112 ASN A C 1
ATOM 866 O O . ASN A 1 112 ? -27.678 10.218 -4.606 1.00 86.50 112 ASN A O 1
ATOM 870 N N . TYR A 1 113 ? -29.578 10.831 -3.572 1.00 89.75 113 TYR A N 1
ATOM 871 C CA . TYR A 1 113 ? -29.334 10.059 -2.359 1.00 89.75 113 TYR A CA 1
ATOM 872 C C . TYR A 1 113 ? -29.470 8.562 -2.609 1.00 89.75 113 TYR A C 1
ATOM 874 O O . TYR A 1 113 ? -28.648 7.810 -2.100 1.00 89.75 113 TYR A O 1
ATOM 882 N N . GLU A 1 114 ? -30.405 8.123 -3.453 1.00 87.12 114 GLU A N 1
ATOM 883 C CA . GLU A 1 114 ? -30.492 6.719 -3.869 1.00 87.12 114 GLU A CA 1
ATOM 884 C C . GLU A 1 114 ? -29.230 6.278 -4.626 1.00 87.12 114 GLU A C 1
ATOM 886 O O . GLU A 1 114 ? -28.664 5.216 -4.357 1.00 87.12 114 GLU A O 1
ATOM 891 N N . THR A 1 115 ? -28.739 7.119 -5.541 1.00 89.06 115 THR A N 1
ATOM 892 C CA . THR A 1 115 ? -27.496 6.850 -6.279 1.00 89.06 115 THR A CA 1
ATOM 893 C C . THR A 1 115 ? -26.301 6.739 -5.334 1.00 89.06 115 THR A C 1
ATOM 895 O O . THR A 1 115 ? -25.470 5.840 -5.477 1.00 89.06 115 THR A O 1
ATOM 898 N N . LEU A 1 116 ? -26.207 7.643 -4.358 1.00 88.94 116 LEU A N 1
ATOM 899 C CA . LEU A 1 116 ? -25.129 7.637 -3.377 1.00 88.94 116 LEU A CA 1
ATOM 900 C C . LEU A 1 116 ? -25.231 6.430 -2.435 1.00 88.94 116 LEU A C 1
ATOM 902 O O . LEU A 1 116 ? -24.225 5.762 -2.217 1.00 88.94 116 LEU A O 1
ATOM 906 N N . GLN A 1 117 ? -26.435 6.096 -1.964 1.00 89.00 117 GLN A N 1
ATOM 907 C CA . GLN A 1 117 ? -26.703 4.910 -1.149 1.00 89.00 117 GLN A CA 1
ATOM 908 C C . GLN A 1 117 ? -26.222 3.643 -1.862 1.00 89.00 117 GLN A C 1
ATOM 910 O O . GLN A 1 117 ? -25.441 2.889 -1.293 1.00 89.00 117 GLN A O 1
ATOM 915 N N . LYS A 1 118 ? -26.595 3.446 -3.135 1.00 90.25 118 LYS A N 1
ATOM 916 C CA . LYS A 1 118 ? -26.166 2.284 -3.935 1.00 90.25 118 LYS A CA 1
ATOM 917 C C . LYS A 1 118 ? -24.645 2.165 -4.035 1.00 90.25 118 LYS A C 1
ATOM 919 O O . LYS A 1 118 ? -24.110 1.067 -3.916 1.00 90.25 118 LYS A O 1
ATOM 924 N N . LYS A 1 119 ? -23.944 3.285 -4.236 1.00 91.75 119 LYS A N 1
ATOM 925 C CA . LYS A 1 119 ? -22.474 3.301 -4.287 1.00 91.75 119 LYS A CA 1
ATOM 926 C C . LYS A 1 119 ? -21.855 2.948 -2.939 1.00 91.75 119 LYS A C 1
ATOM 928 O O . LYS A 1 119 ? -20.934 2.143 -2.891 1.00 91.75 119 LYS A O 1
ATOM 933 N N . VAL A 1 120 ? -22.369 3.527 -1.856 1.00 89.56 120 VAL A N 1
ATOM 934 C CA . VAL A 1 120 ? -21.871 3.256 -0.503 1.00 89.56 120 VAL A CA 1
ATOM 935 C C . VAL A 1 120 ? -22.108 1.795 -0.125 1.00 89.56 120 VAL A C 1
ATOM 937 O O . VAL A 1 120 ? -21.189 1.142 0.352 1.00 89.56 120 VAL A O 1
ATOM 940 N N . GLU A 1 121 ? -23.293 1.249 -0.399 1.00 91.38 121 GLU A N 1
ATOM 941 C CA . GLU A 1 121 ? -23.588 -0.162 -0.135 1.00 91.38 121 GLU A CA 1
ATOM 942 C C . GLU A 1 121 ? -22.704 -1.108 -0.952 1.00 91.38 121 GLU A C 1
ATOM 944 O O . GLU A 1 121 ? -22.236 -2.110 -0.415 1.00 91.38 121 GLU A O 1
ATOM 949 N N . ALA A 1 122 ? -22.428 -0.782 -2.220 1.00 90.69 122 ALA A N 1
ATOM 950 C CA . ALA A 1 122 ? -21.514 -1.565 -3.049 1.00 90.69 122 ALA A CA 1
ATOM 951 C C . ALA A 1 122 ? -20.093 -1.599 -2.460 1.00 90.69 122 ALA A C 1
ATOM 953 O O . ALA A 1 122 ? -19.481 -2.662 -2.401 1.00 90.69 122 ALA A O 1
ATOM 954 N N . GLU A 1 123 ? -19.589 -0.468 -1.961 1.00 89.44 123 GLU A N 1
ATOM 955 C CA . GLU A 1 123 ? -18.294 -0.426 -1.271 1.00 89.44 123 GLU A CA 1
ATOM 956 C C . GLU A 1 123 ? -18.323 -1.192 0.057 1.00 89.44 123 GLU A C 1
ATOM 958 O O . GLU A 1 123 ? -17.412 -1.962 0.358 1.00 89.44 123 GLU A O 1
ATOM 963 N N . MET A 1 124 ? -19.394 -1.055 0.842 1.00 91.31 124 MET A N 1
ATOM 964 C CA . MET A 1 124 ? -19.560 -1.801 2.093 1.00 91.31 124 MET A CA 1
ATOM 965 C C . MET A 1 124 ? -19.625 -3.317 1.869 1.00 91.31 124 MET A C 1
ATOM 967 O O . MET A 1 124 ? -19.179 -4.072 2.730 1.00 91.31 124 MET A O 1
ATOM 971 N N . ALA A 1 125 ? -20.146 -3.777 0.729 1.00 94.00 125 ALA A N 1
ATOM 972 C CA . ALA A 1 125 ? -20.153 -5.195 0.371 1.00 94.00 125 ALA A CA 1
ATOM 973 C C . ALA A 1 125 ? -18.736 -5.752 0.130 1.00 94.00 125 ALA A C 1
ATOM 975 O O . ALA A 1 125 ? -18.507 -6.940 0.347 1.00 94.00 125 ALA A O 1
ATOM 976 N N . ASN A 1 126 ? -17.783 -4.900 -0.265 1.00 91.31 126 ASN A N 1
ATOM 977 C CA . ASN A 1 126 ? -16.389 -5.280 -0.522 1.00 91.31 126 ASN A CA 1
ATOM 978 C C . ASN A 1 126 ? -15.504 -5.261 0.736 1.00 91.31 126 ASN A C 1
ATOM 980 O O . ASN A 1 126 ? -14.392 -5.789 0.715 1.00 91.31 126 ASN A O 1
ATOM 984 N N . ILE A 1 127 ? -15.964 -4.644 1.827 1.00 90.81 127 ILE A N 1
ATOM 985 C CA . ILE A 1 127 ? -15.237 -4.589 3.100 1.00 90.81 127 ILE A CA 1
ATOM 986 C C . ILE A 1 127 ? -15.722 -5.741 3.978 1.00 90.81 127 ILE A C 1
ATOM 988 O O . ILE A 1 127 ? -16.910 -5.825 4.279 1.00 90.81 127 ILE A O 1
ATOM 992 N N . THR A 1 128 ? -14.816 -6.613 4.419 1.00 95.50 128 THR A N 1
ATOM 993 C CA . THR A 1 128 ? -15.161 -7.791 5.235 1.00 95.50 128 THR A CA 1
ATOM 994 C C . THR A 1 128 ? -14.777 -7.607 6.700 1.00 95.50 128 THR A C 1
ATOM 996 O O . THR A 1 128 ? -13.861 -6.847 7.024 1.00 95.50 128 THR A O 1
ATOM 999 N N . LEU A 1 129 ? -15.449 -8.333 7.597 1.00 94.88 129 LEU A N 1
ATOM 1000 C CA . LEU A 1 129 ? -15.103 -8.380 9.018 1.00 94.88 129 LEU A CA 1
ATOM 1001 C C . LEU A 1 129 ? -13.666 -8.884 9.229 1.00 94.88 129 LEU A C 1
ATOM 1003 O O . LEU A 1 129 ? -12.971 -8.366 10.096 1.00 94.88 129 LEU A O 1
ATOM 1007 N N . ASP A 1 130 ? -13.202 -9.830 8.405 1.00 92.25 130 ASP A N 1
ATOM 1008 C CA . ASP A 1 130 ? -11.811 -10.310 8.399 1.00 92.25 130 ASP A CA 1
ATOM 1009 C C . ASP A 1 130 ? -10.809 -9.163 8.206 1.00 92.25 130 ASP A C 1
ATOM 1011 O O . ASP A 1 130 ? -9.861 -9.031 8.977 1.00 92.25 130 ASP A O 1
ATOM 1015 N N . THR A 1 131 ? -11.065 -8.275 7.237 1.00 88.69 131 THR A N 1
ATOM 1016 C CA . THR A 1 131 ? -10.217 -7.098 6.987 1.00 88.69 131 THR A CA 1
ATOM 1017 C C . THR A 1 131 ? -10.175 -6.166 8.198 1.00 88.69 131 THR A C 1
ATOM 1019 O O . THR A 1 131 ? -9.107 -5.699 8.581 1.00 88.69 131 THR A O 1
ATOM 1022 N N . LEU A 1 132 ? -11.318 -5.937 8.849 1.00 91.69 132 LEU A N 1
ATOM 1023 C CA . LEU A 1 132 ? -11.390 -5.077 10.033 1.00 91.69 132 LEU A CA 1
ATOM 1024 C C . LEU A 1 132 ? -10.653 -5.687 11.235 1.00 91.69 132 LEU A C 1
ATOM 1026 O O . LEU A 1 132 ? -9.910 -4.990 11.923 1.00 91.69 132 LEU A O 1
ATOM 1030 N N . ILE A 1 133 ? -10.821 -6.991 11.476 1.00 92.50 133 ILE A N 1
ATOM 1031 C CA . ILE A 1 133 ? -10.116 -7.715 12.547 1.00 92.50 133 ILE A CA 1
ATOM 1032 C C . ILE A 1 133 ? -8.608 -7.721 12.288 1.00 92.50 133 ILE A C 1
ATOM 1034 O O . ILE A 1 133 ? -7.822 -7.550 13.225 1.00 92.50 133 ILE A O 1
ATOM 1038 N N . HIS A 1 134 ? -8.196 -7.883 11.030 1.00 87.50 134 HIS A N 1
ATOM 1039 C CA . HIS A 1 134 ? -6.799 -7.776 10.634 1.00 87.50 134 HIS A CA 1
ATOM 1040 C C . HIS A 1 134 ? -6.227 -6.397 10.985 1.00 87.50 134 HIS A C 1
ATOM 1042 O O . HIS A 1 134 ? -5.228 -6.323 11.69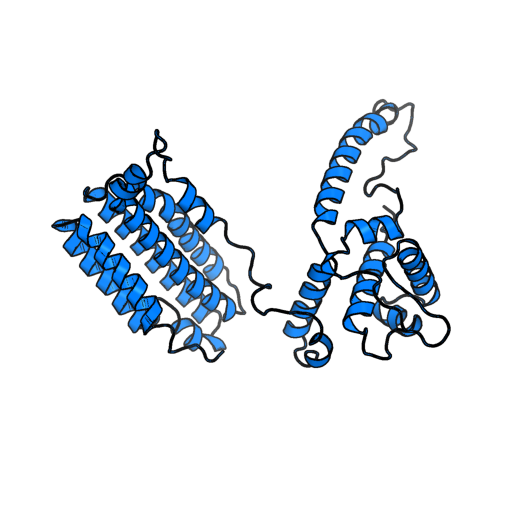9 1.00 87.50 134 HIS A O 1
ATOM 1048 N N . ASP A 1 135 ? -6.887 -5.314 10.564 1.00 85.19 135 ASP A N 1
ATOM 1049 C CA . ASP A 1 135 ? -6.434 -3.943 10.829 1.00 85.19 135 ASP A CA 1
ATOM 1050 C C . ASP A 1 135 ? -6.341 -3.649 12.339 1.00 85.19 135 ASP A C 1
ATOM 1052 O O . ASP A 1 135 ? -5.351 -3.073 12.799 1.00 85.19 135 ASP A O 1
ATOM 1056 N N . ILE A 1 136 ? -7.317 -4.112 13.133 1.00 90.56 136 ILE A N 1
ATOM 1057 C CA . ILE A 1 136 ? -7.281 -4.029 14.605 1.00 90.56 136 ILE A CA 1
ATOM 1058 C C . ILE 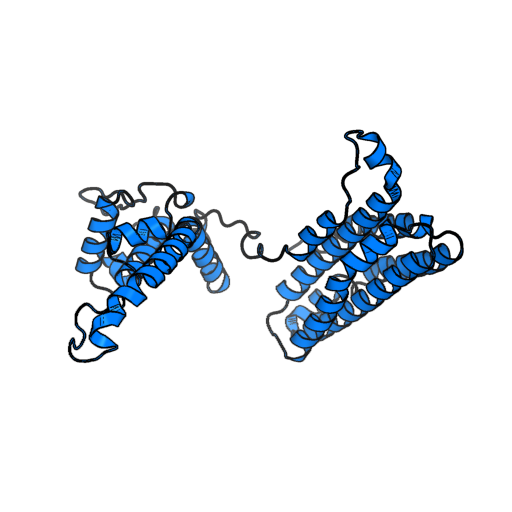A 1 136 ? -6.058 -4.770 15.156 1.00 90.56 136 ILE A C 1
ATOM 1060 O O . ILE A 1 136 ? -5.312 -4.216 15.963 1.00 90.56 136 ILE A O 1
ATOM 1064 N N . SER A 1 137 ? -5.823 -6.003 14.702 1.00 88.19 137 SER A N 1
ATOM 1065 C CA . SER A 1 137 ? -4.718 -6.843 15.180 1.00 88.19 137 SER A CA 1
ATOM 1066 C C . SER A 1 137 ? -3.356 -6.223 14.865 1.00 88.19 137 SER A C 1
ATOM 1068 O O . SER A 1 137 ? -2.447 -6.236 15.692 1.00 88.19 137 SER A O 1
ATOM 1070 N N . VAL A 1 138 ? -3.218 -5.636 13.676 1.00 81.81 138 VAL A N 1
ATOM 1071 C CA . VAL A 1 138 ? -2.004 -4.941 13.233 1.00 81.81 138 VAL A CA 1
ATOM 1072 C C . VAL A 1 138 ? -1.732 -3.710 14.090 1.00 81.81 138 VAL A C 1
ATOM 1074 O O . VAL A 1 138 ? -0.598 -3.507 14.532 1.00 81.81 138 VAL A O 1
ATOM 1077 N N . LEU A 1 139 ? -2.757 -2.888 14.329 1.00 85.44 139 LEU A N 1
ATOM 1078 C CA . LEU A 1 139 ? -2.637 -1.699 15.171 1.00 85.44 139 LEU A CA 1
ATOM 1079 C C . LEU A 1 139 ? -2.309 -2.067 16.621 1.00 85.44 139 LEU A C 1
ATOM 1081 O O . LEU A 1 139 ? -1.449 -1.426 17.226 1.00 85.44 139 LEU A O 1
ATOM 1085 N N . GLU A 1 140 ? -2.935 -3.114 17.158 1.00 88.69 140 GLU A N 1
ATOM 1086 C CA . GLU A 1 140 ? -2.684 -3.564 18.526 1.00 88.69 140 GLU A CA 1
ATOM 1087 C C . GLU A 1 140 ? -1.263 -4.101 18.684 1.00 88.69 140 GLU A C 1
ATOM 1089 O O . GLU A 1 140 ? -0.551 -3.655 19.573 1.00 88.69 140 GLU A O 1
ATOM 1094 N N . LEU A 1 141 ? -0.781 -4.957 17.779 1.00 82.69 141 LEU A N 1
ATOM 1095 C CA . LEU A 1 141 ? 0.591 -5.478 17.844 1.00 82.69 141 LEU A CA 1
ATOM 1096 C C . LEU A 1 141 ? 1.660 -4.403 17.660 1.00 82.69 141 LEU A C 1
ATOM 1098 O O . LEU A 1 141 ? 2.766 -4.537 18.184 1.00 82.69 141 LEU A O 1
ATOM 1102 N N . LYS A 1 142 ? 1.345 -3.339 16.917 1.00 79.31 142 LYS A N 1
ATOM 1103 C CA . LYS A 1 142 ? 2.228 -2.178 16.790 1.00 79.31 142 LYS A CA 1
ATOM 1104 C C . LYS A 1 142 ? 2.358 -1.424 18.116 1.00 79.31 142 LYS A C 1
ATOM 1106 O O . LYS A 1 142 ? 3.447 -0.951 18.429 1.00 79.31 142 LYS A O 1
ATOM 1111 N N . ASN A 1 143 ? 1.266 -1.290 18.864 1.00 82.19 143 ASN A N 1
ATOM 1112 C CA . ASN A 1 143 ? 1.221 -0.485 20.085 1.00 82.19 143 ASN A CA 1
ATOM 1113 C C . ASN A 1 143 ? 1.545 -1.294 21.354 1.00 82.19 143 ASN A C 1
ATOM 1115 O O . ASN A 1 143 ? 2.114 -0.741 22.293 1.00 82.19 143 ASN A O 1
ATOM 1119 N N . ARG A 1 144 ? 1.165 -2.575 21.383 1.00 87.12 144 ARG A N 1
ATOM 1120 C CA . ARG A 1 144 ? 1.220 -3.510 22.520 1.00 87.12 144 ARG A CA 1
ATOM 1121 C C . ARG A 1 144 ? 1.582 -4.929 22.042 1.00 87.12 144 ARG A C 1
ATOM 1123 O O . ARG A 1 144 ? 0.714 -5.800 21.913 1.00 87.12 144 ARG A O 1
ATOM 1130 N N . PRO A 1 145 ? 2.868 -5.187 21.735 1.00 82.69 145 PRO A N 1
ATOM 1131 C CA . PRO A 1 145 ? 3.330 -6.470 21.198 1.00 82.69 145 PRO A CA 1
ATOM 1132 C C . PRO A 1 145 ? 3.069 -7.682 22.111 1.00 82.69 145 PRO A C 1
ATOM 1134 O O . PRO A 1 145 ? 3.034 -8.816 21.633 1.00 82.69 145 PRO A O 1
ATOM 1137 N N . GLU A 1 146 ? 2.884 -7.464 23.414 1.00 86.88 146 GLU A N 1
ATOM 1138 C CA . GLU A 1 146 ? 2.578 -8.489 24.417 1.00 86.88 146 GLU A CA 1
ATOM 1139 C C . GLU A 1 146 ? 1.262 -9.238 24.148 1.00 86.88 146 GLU A C 1
ATOM 1141 O O . GLU A 1 146 ? 1.128 -10.400 24.529 1.00 86.88 146 GLU A O 1
ATOM 1146 N N . ASN A 1 147 ? 0.329 -8.635 23.402 1.00 87.12 147 ASN A N 1
ATOM 1147 C CA . ASN A 1 147 ? -0.971 -9.232 23.076 1.00 87.12 147 ASN A CA 1
ATOM 1148 C C . ASN A 1 147 ? -0.916 -10.249 21.920 1.00 87.12 147 ASN A C 1
ATOM 1150 O O . ASN A 1 147 ? -1.944 -10.766 21.480 1.00 87.12 147 ASN A O 1
ATOM 1154 N N . LYS A 1 148 ? 0.285 -10.596 21.442 1.00 83.56 148 LYS A N 1
ATOM 1155 C CA . LYS A 1 148 ? 0.498 -11.549 20.344 1.00 83.56 148 LYS A CA 1
ATOM 1156 C C . LYS A 1 148 ? -0.128 -12.917 20.573 1.00 83.56 148 LYS A C 1
ATOM 1158 O O . LYS A 1 148 ? -0.679 -13.472 19.631 1.00 83.56 148 LYS A O 1
ATOM 1163 N N . GLU A 1 149 ? -0.066 -13.454 21.788 1.00 83.19 149 GLU A N 1
ATOM 1164 C CA . GLU A 1 149 ? -0.652 -14.766 22.100 1.00 83.19 149 GLU A CA 1
ATOM 1165 C C . GLU A 1 149 ? -2.173 -14.782 21.903 1.00 83.19 149 GLU A C 1
ATOM 1167 O O . GLU A 1 149 ? -2.702 -15.738 21.342 1.00 83.19 149 GLU A O 1
ATOM 1172 N N . LEU A 1 150 ? -2.857 -13.698 22.281 1.00 83.81 150 LEU A N 1
ATOM 1173 C CA . LEU A 1 150 ? -4.300 -13.546 22.089 1.00 83.81 150 LEU A CA 1
ATOM 1174 C C . LEU A 1 150 ? -4.669 -13.472 20.598 1.00 83.81 150 LEU A C 1
ATOM 1176 O O . LEU A 1 150 ? -5.680 -14.021 20.176 1.00 83.81 150 LEU A O 1
ATOM 1180 N N . LEU A 1 151 ? -3.824 -12.828 19.789 1.00 83.25 151 LEU A N 1
ATOM 1181 C CA . LEU A 1 151 ? -4.078 -12.586 18.366 1.00 83.25 151 LEU A CA 1
ATOM 1182 C C . LEU A 1 151 ? -3.561 -13.699 17.436 1.00 83.25 151 LEU A C 1
ATOM 1184 O O . LEU A 1 151 ? -3.780 -13.624 16.230 1.00 83.25 151 LEU A O 1
ATOM 1188 N N . LYS A 1 152 ? -2.921 -14.757 17.959 1.00 70.12 152 LYS A N 1
ATOM 1189 C CA . LYS A 1 152 ? -2.385 -15.887 17.165 1.00 70.12 152 LYS A CA 1
ATOM 1190 C C . LYS A 1 152 ? -3.423 -16.585 16.282 1.00 70.12 152 LYS A C 1
ATOM 1192 O O . LYS A 1 152 ? -3.057 -17.138 15.249 1.00 70.12 152 LYS A O 1
ATOM 1197 N N . ALA A 1 153 ? -4.689 -16.594 16.700 1.00 61.16 153 ALA A N 1
ATOM 1198 C CA . ALA A 1 153 ? -5.780 -17.235 15.967 1.00 61.16 153 ALA A CA 1
ATOM 1199 C C . ALA A 1 153 ? -6.277 -16.408 14.767 1.00 61.16 153 ALA A C 1
ATOM 1201 O O . ALA A 1 153 ? -6.952 -16.949 13.889 1.00 61.16 153 ALA A O 1
ATOM 1202 N N . VAL A 1 154 ? -5.941 -15.116 14.710 1.00 63.72 154 VAL A N 1
ATOM 1203 C CA . VAL A 1 154 ? -6.200 -14.260 13.551 1.00 63.72 154 VAL A CA 1
ATOM 1204 C C . VAL A 1 154 ? -5.070 -14.509 12.558 1.00 63.72 154 VAL A C 1
ATOM 1206 O O . VAL A 1 154 ? -3.899 -14.373 12.902 1.00 63.72 154 VAL A O 1
ATOM 1209 N N . SER A 1 155 ? -5.388 -14.911 11.327 1.00 54.66 155 SER A N 1
ATOM 1210 C CA . SER A 1 155 ? -4.380 -15.136 10.285 1.00 54.66 155 SER A CA 1
ATOM 1211 C C . SER A 1 155 ? -3.768 -13.792 9.867 1.00 54.66 155 SER A C 1
ATOM 1213 O O . SER A 1 155 ? -4.207 -13.160 8.913 1.00 54.66 155 SER A O 1
ATOM 1215 N N . TYR A 1 156 ? -2.786 -13.303 10.625 1.00 56.22 156 TYR A N 1
ATOM 1216 C CA . TYR A 1 156 ? -2.025 -12.110 10.279 1.00 56.22 156 TYR A CA 1
ATOM 1217 C C . TYR A 1 156 ? -0.772 -12.541 9.511 1.00 56.22 156 TYR A C 1
ATOM 1219 O O . TYR A 1 156 ? 0.228 -12.990 10.071 1.00 56.22 156 TYR A O 1
ATOM 1227 N N . THR A 1 157 ? -0.793 -12.411 8.188 1.00 48.41 157 THR A N 1
ATOM 1228 C CA . THR A 1 157 ? 0.455 -12.430 7.425 1.00 48.41 157 THR A CA 1
ATOM 1229 C C . THR A 1 157 ? 1.075 -11.040 7.535 1.00 48.41 157 THR A C 1
ATOM 1231 O O . THR A 1 157 ? 0.452 -10.047 7.172 1.00 48.41 157 THR A O 1
ATOM 1234 N N . HIS A 1 158 ? 2.329 -10.940 7.992 1.00 46.19 158 HIS A N 1
ATOM 1235 C CA . HIS A 1 158 ? 3.088 -9.673 8.073 1.00 46.19 158 HIS A CA 1
ATOM 1236 C C . HIS A 1 158 ? 3.147 -8.872 6.745 1.00 46.19 158 HIS A C 1
ATOM 1238 O O . HIS A 1 158 ? 3.586 -7.723 6.736 1.00 46.19 158 HIS A O 1
ATOM 1244 N N . LEU A 1 159 ? 2.731 -9.477 5.629 1.00 43.75 159 LEU A N 1
ATOM 1245 C CA . LEU A 1 159 ? 2.706 -8.920 4.276 1.00 43.75 159 LEU A CA 1
ATOM 1246 C C . LEU A 1 159 ? 1.457 -8.082 3.951 1.00 43.75 159 LEU A C 1
ATOM 1248 O O . LEU A 1 159 ? 1.504 -7.303 2.999 1.00 43.75 159 LEU A O 1
ATOM 1252 N N . ASP A 1 160 ? 0.363 -8.210 4.705 1.00 41.62 160 ASP A N 1
ATOM 1253 C CA . ASP A 1 160 ? -0.933 -7.632 4.311 1.00 41.62 160 ASP A CA 1
ATOM 1254 C C . ASP A 1 160 ? -1.081 -6.144 4.698 1.00 41.62 160 ASP A C 1
ATOM 1256 O O . ASP A 1 160 ? -1.744 -5.384 3.996 1.00 41.62 160 ASP A O 1
ATOM 1260 N N . VAL A 1 161 ? -0.309 -5.678 5.687 1.00 44.88 161 VAL A N 1
ATOM 1261 C CA . VAL A 1 161 ? -0.239 -4.269 6.143 1.00 44.88 161 VAL A CA 1
ATOM 1262 C C . VAL A 1 161 ? 0.316 -3.310 5.081 1.00 44.88 161 VAL A C 1
ATOM 1264 O O . VAL A 1 161 ? 0.077 -2.105 5.127 1.00 44.88 161 VAL A O 1
ATOM 1267 N N . TYR A 1 162 ? 1.066 -3.825 4.105 1.00 46.09 162 TYR A N 1
ATOM 1268 C CA . TYR A 1 162 ? 1.820 -3.008 3.146 1.00 46.09 162 TYR A CA 1
ATOM 1269 C C . TYR A 1 162 ? 1.302 -3.093 1.710 1.00 46.09 162 TYR A C 1
ATOM 1271 O O . TYR A 1 162 ? 1.763 -2.361 0.829 1.00 46.09 162 TYR A O 1
ATOM 1279 N N . LYS A 1 163 ? 0.321 -3.961 1.446 1.00 42.28 163 LYS A N 1
ATOM 1280 C CA . LYS A 1 163 ? -0.244 -4.150 0.109 1.00 42.28 163 LYS A CA 1
ATOM 1281 C C . LYS A 1 163 ? -1.263 -3.065 -0.212 1.00 42.28 163 LYS A C 1
ATOM 1283 O O . LYS A 1 163 ? -2.460 -3.318 -0.197 1.00 42.28 163 LYS A O 1
ATOM 1288 N N . ARG A 1 164 ? -0.801 -1.864 -0.569 1.00 43.00 164 ARG A N 1
ATOM 1289 C CA . ARG A 1 164 ? -1.619 -0.947 -1.383 1.00 43.00 164 ARG A CA 1
ATOM 1290 C C . ARG A 1 164 ? -0.821 0.140 -2.104 1.00 43.00 164 ARG A C 1
ATOM 1292 O O . ARG A 1 164 ? -1.173 1.303 -2.010 1.00 43.00 164 ARG A O 1
ATOM 1299 N N . GLN A 1 165 ? 0.211 -0.222 -2.875 1.00 45.97 165 GLN A N 1
ATOM 1300 C CA . GLN A 1 165 ? 0.767 0.652 -3.926 1.00 45.97 165 GLN A CA 1
ATOM 1301 C C . GLN A 1 165 ? 1.334 -0.184 -5.085 1.00 45.97 165 GLN A C 1
ATOM 1303 O O . GLN A 1 165 ? 2.511 -0.521 -5.099 1.00 45.97 165 GLN A O 1
ATOM 1308 N N . ALA A 1 166 ? 0.485 -0.533 -6.057 1.00 47.03 166 ALA A N 1
ATOM 1309 C CA . ALA A 1 166 ? 0.882 -1.274 -7.263 1.00 47.03 166 ALA A CA 1
ATOM 1310 C C . ALA A 1 166 ? 0.459 -0.572 -8.568 1.00 47.03 166 ALA A C 1
ATOM 1312 O O . ALA A 1 166 ? 0.348 -1.218 -9.600 1.00 47.03 166 ALA A O 1
ATOM 1313 N N . ILE A 1 167 ? 0.225 0.746 -8.544 1.00 53.78 167 ILE A N 1
ATOM 1314 C CA . ILE A 1 167 ? -0.258 1.481 -9.728 1.00 53.78 167 ILE A CA 1
ATOM 1315 C C . ILE A 1 167 ? 0.853 1.646 -10.783 1.00 53.78 167 ILE A C 1
ATOM 1317 O O . ILE A 1 167 ? 0.580 1.640 -11.979 1.00 53.78 167 ILE A O 1
ATOM 1321 N N . VAL A 1 168 ? 2.121 1.732 -10.365 1.00 46.84 168 VAL A N 1
ATOM 1322 C CA . VAL A 1 168 ? 3.241 1.991 -11.291 1.00 46.84 168 VAL A CA 1
ATOM 1323 C C . VAL A 1 168 ? 3.623 0.749 -12.105 1.00 46.84 168 VAL A C 1
ATOM 1325 O O . VAL A 1 168 ? 3.879 0.857 -13.300 1.00 46.84 168 VAL A O 1
ATOM 1328 N N . VAL A 1 169 ? 3.596 -0.443 -11.497 1.00 51.84 169 VAL A N 1
ATOM 1329 C CA . VAL A 1 169 ? 3.937 -1.701 -12.191 1.00 51.84 169 VAL A CA 1
ATOM 1330 C C . VAL A 1 169 ? 2.882 -2.060 -13.241 1.00 51.84 169 VAL A C 1
ATOM 1332 O O . VAL A 1 169 ? 3.225 -2.551 -14.313 1.00 51.84 169 VAL A O 1
ATOM 1335 N N . THR A 1 170 ? 1.605 -1.763 -12.983 1.00 55.00 170 THR A N 1
ATOM 1336 C CA . THR A 1 170 ? 0.512 -2.075 -13.916 1.00 55.00 170 THR A CA 1
ATOM 1337 C C . THR A 1 170 ? 0.510 -1.223 -15.186 1.00 55.00 170 THR A C 1
ATOM 1339 O O . THR A 1 170 ? -0.026 -1.672 -16.192 1.00 55.00 170 THR A O 1
ATOM 1342 N N . ILE A 1 171 ? 1.119 -0.030 -15.182 1.00 57.88 171 ILE A N 1
ATOM 1343 C CA . ILE A 1 171 ? 1.164 0.839 -16.375 1.00 57.88 171 ILE A CA 1
ATOM 1344 C C . ILE A 1 171 ? 2.218 0.357 -17.385 1.00 57.88 171 ILE A C 1
ATOM 1346 O O . ILE A 1 171 ? 2.009 0.491 -18.585 1.00 57.88 171 ILE A O 1
ATOM 1350 N N . LEU A 1 172 ? 3.303 -0.278 -16.929 1.00 58.22 172 LEU A N 1
ATOM 1351 C CA . LEU A 1 172 ? 4.381 -0.755 -17.808 1.00 58.22 172 LEU A CA 1
ATOM 1352 C C . LEU A 1 172 ? 3.959 -1.868 -18.777 1.00 58.22 172 LEU A C 1
ATOM 1354 O O . LEU A 1 172 ? 4.517 -1.975 -19.862 1.00 58.22 172 LEU A O 1
ATOM 1358 N N . VAL A 1 173 ? 2.977 -2.696 -18.408 1.00 55.38 173 VAL A N 1
ATOM 1359 C CA . VAL A 1 173 ? 2.462 -3.771 -19.279 1.00 55.38 173 VAL A CA 1
ATOM 1360 C C . VAL A 1 173 ? 1.600 -3.213 -20.418 1.00 55.38 173 VAL A C 1
ATOM 1362 O O . VAL A 1 173 ? 1.507 -3.828 -21.477 1.00 55.38 173 VAL A O 1
ATOM 1365 N N . LEU A 1 174 ? 0.987 -2.040 -20.227 1.00 54.25 174 LEU A N 1
ATOM 1366 C CA . LEU A 1 174 ? 0.000 -1.477 -21.155 1.00 54.25 174 LEU A CA 1
ATOM 1367 C C . LEU A 1 174 ? 0.611 -0.882 -22.434 1.00 54.25 174 LEU A C 1
ATOM 1369 O O . LEU A 1 174 ? -0.134 -0.494 -23.330 1.00 54.25 174 LEU A O 1
ATOM 1373 N N . GLU A 1 175 ? 1.939 -0.813 -22.547 1.00 57.44 175 GLU A N 1
ATOM 1374 C CA . GLU A 1 175 ? 2.618 -0.252 -23.724 1.00 57.44 175 GLU A CA 1
ATOM 1375 C C . GLU A 1 175 ? 2.959 -1.296 -24.804 1.00 57.44 175 GLU A C 1
ATOM 1377 O O . GLU A 1 175 ? 3.363 -0.920 -25.907 1.00 57.44 175 GLU A O 1
ATOM 1382 N N . PHE A 1 176 ? 2.748 -2.595 -24.547 1.00 62.22 176 PHE A N 1
ATOM 1383 C CA . PHE A 1 176 ? 2.882 -3.615 -25.588 1.00 62.22 176 PHE A CA 1
ATOM 1384 C C . PHE A 1 176 ? 1.688 -3.567 -26.538 1.00 62.22 176 PHE A C 1
ATOM 1386 O O . PHE A 1 176 ? 0.553 -3.868 -26.166 1.00 62.22 176 PHE A O 1
ATOM 1393 N N . LYS A 1 177 ? 1.950 -3.219 -27.799 1.00 63.38 177 LYS A N 1
ATOM 1394 C CA . LYS A 1 177 ? 0.958 -3.394 -28.858 1.00 63.38 177 LYS A CA 1
ATOM 1395 C C . LYS A 1 177 ? 0.732 -4.886 -29.070 1.00 63.38 177 LYS A C 1
ATOM 1397 O O . LYS A 1 177 ? 1.681 -5.616 -29.341 1.00 63.38 177 LYS A O 1
ATOM 1402 N N . SER A 1 178 ? -0.521 -5.323 -28.962 1.00 64.56 178 SER A N 1
ATOM 1403 C CA . SER A 1 178 ? -0.901 -6.654 -29.434 1.00 64.56 178 SER A CA 1
ATOM 1404 C C . SER A 1 178 ? -0.558 -6.760 -30.923 1.00 64.56 178 SER A C 1
ATOM 1406 O O . SER A 1 178 ? -0.803 -5.793 -31.650 1.00 64.56 178 SER A O 1
ATOM 1408 N N . PRO A 1 179 ? -0.015 -7.896 -31.389 1.00 69.69 179 PRO A N 1
ATOM 1409 C CA . PRO A 1 179 ? 0.175 -8.110 -32.813 1.00 69.69 179 PRO A CA 1
ATOM 1410 C C . PRO A 1 179 ? -1.175 -8.018 -33.538 1.00 69.69 179 PRO A C 1
ATOM 1412 O O . PRO A 1 179 ? -2.201 -8.467 -33.022 1.00 69.69 179 PRO A O 1
ATOM 1415 N N . ASP A 1 180 ? -1.163 -7.453 -34.747 1.00 75.19 180 ASP A N 1
ATOM 1416 C CA . ASP A 1 180 ? -2.359 -7.284 -35.591 1.00 75.19 180 ASP A CA 1
ATOM 1417 C C . ASP A 1 180 ? -2.902 -8.625 -36.129 1.00 75.19 180 ASP A C 1
ATOM 1419 O O . ASP A 1 180 ? -3.957 -8.678 -36.762 1.00 75.19 180 ASP A O 1
ATOM 1423 N N . SER A 1 181 ? -2.186 -9.726 -35.882 1.00 75.62 181 SER A N 1
ATOM 1424 C CA . SER A 1 181 ? -2.579 -11.081 -36.254 1.00 75.62 181 SER A CA 1
ATOM 1425 C C . SER A 1 181 ? -2.354 -12.058 -35.089 1.00 75.62 181 SER A C 1
ATOM 1427 O O . SER A 1 181 ? -1.479 -11.819 -34.254 1.00 75.62 181 SER A O 1
ATOM 1429 N N . PRO A 1 182 ? -3.104 -13.173 -35.018 1.00 80.56 182 PRO A N 1
ATOM 1430 C CA . PRO A 1 182 ? -3.028 -14.138 -33.917 1.00 80.56 182 PRO A CA 1
ATOM 1431 C C . PRO A 1 182 ? -1.777 -15.044 -33.952 1.00 80.56 182 PRO A C 1
ATOM 1433 O O . PRO A 1 182 ? -1.775 -16.107 -33.330 1.00 80.56 182 PRO A O 1
ATOM 1436 N N . ASP A 1 183 ? -0.719 -14.668 -34.678 1.00 82.19 183 ASP A N 1
ATOM 1437 C CA . ASP A 1 183 ? 0.526 -15.437 -34.729 1.00 82.19 183 ASP A CA 1
ATOM 1438 C C . ASP A 1 183 ? 1.412 -15.139 -33.508 1.00 82.19 183 ASP A C 1
ATOM 1440 O O . ASP A 1 183 ? 1.954 -14.044 -33.349 1.00 82.19 183 ASP A O 1
ATOM 1444 N N . ILE A 1 184 ? 1.597 -16.148 -32.652 1.00 80.44 184 ILE A N 1
ATOM 1445 C CA . ILE A 1 184 ? 2.432 -16.063 -31.446 1.00 80.44 184 ILE A CA 1
ATOM 1446 C C . ILE A 1 184 ? 3.910 -15.789 -31.761 1.00 80.44 184 ILE A C 1
ATOM 1448 O O . ILE A 1 184 ? 4.631 -15.274 -30.910 1.00 80.44 184 ILE A O 1
ATOM 1452 N N . ARG A 1 185 ? 4.382 -16.100 -32.976 1.00 81.50 185 ARG A N 1
ATOM 1453 C CA . ARG A 1 185 ? 5.775 -15.851 -33.386 1.00 81.50 185 ARG A CA 1
ATOM 1454 C C . ARG A 1 185 ? 6.102 -14.361 -33.415 1.00 81.50 185 ARG A C 1
ATOM 1456 O O . ARG A 1 185 ? 7.187 -13.989 -32.985 1.00 81.50 185 ARG A O 1
ATOM 1463 N N . LEU A 1 186 ? 5.128 -13.523 -33.777 1.00 74.94 186 LEU A N 1
ATOM 1464 C CA . LEU A 1 186 ? 5.277 -12.064 -33.796 1.00 74.94 186 LEU A CA 1
ATOM 1465 C C . LEU A 1 186 ? 5.575 -11.483 -32.406 1.00 74.94 186 LEU A C 1
ATOM 1467 O O . LEU A 1 186 ? 6.192 -10.430 -32.295 1.00 74.94 186 LEU A O 1
ATOM 1471 N N . VAL A 1 187 ? 5.179 -12.179 -31.335 1.00 72.69 187 VAL A N 1
ATOM 1472 C CA . VAL A 1 187 ? 5.529 -11.792 -29.959 1.00 72.69 187 VAL A CA 1
ATOM 1473 C C . VAL A 1 187 ? 7.018 -12.021 -29.686 1.00 72.69 187 VAL A C 1
ATOM 1475 O O . VAL A 1 187 ? 7.644 -11.240 -28.974 1.00 72.69 187 VAL A O 1
ATOM 1478 N N . PHE A 1 188 ? 7.596 -13.083 -30.252 1.00 77.31 188 PHE A N 1
ATOM 1479 C CA . PHE A 1 188 ? 9.013 -13.412 -30.094 1.00 77.31 188 PHE A CA 1
ATOM 1480 C C . PHE A 1 188 ? 9.925 -12.601 -31.021 1.00 77.31 188 PHE A C 1
ATOM 1482 O O . PHE A 1 188 ? 11.092 -12.400 -30.683 1.00 77.31 188 PHE A O 1
ATOM 1489 N N . ASP A 1 189 ? 9.411 -12.093 -32.142 1.00 80.81 189 ASP A N 1
ATOM 1490 C CA . ASP A 1 189 ? 10.175 -11.221 -33.043 1.00 80.81 189 ASP A CA 1
ATOM 1491 C C . ASP A 1 189 ? 10.593 -9.906 -32.351 1.00 80.81 189 ASP A C 1
ATOM 1493 O O . ASP A 1 189 ? 11.693 -9.401 -32.576 1.00 80.81 189 ASP A O 1
ATOM 1497 N N . GLU A 1 190 ? 9.786 -9.421 -31.400 1.00 80.00 190 GLU A N 1
ATOM 1498 C CA . GLU A 1 190 ? 10.040 -8.218 -30.588 1.00 80.00 190 GLU A CA 1
ATOM 1499 C C . GLU A 1 190 ? 10.747 -8.525 -29.246 1.00 80.00 190 GLU A C 1
ATOM 1501 O O . GLU A 1 190 ? 10.590 -7.814 -28.244 1.00 80.00 190 GLU A O 1
ATOM 1506 N N . TRP A 1 191 ? 11.563 -9.589 -29.191 1.00 83.12 191 TRP A N 1
ATOM 1507 C CA . TRP A 1 191 ? 12.258 -10.014 -27.961 1.00 83.12 191 TRP A CA 1
ATOM 1508 C C . TRP A 1 191 ? 13.108 -8.908 -27.317 1.00 83.12 191 TRP A C 1
ATOM 1510 O O . TRP A 1 191 ? 13.341 -8.930 -26.108 1.00 83.12 191 TRP A O 1
ATOM 1520 N N . GLN A 1 192 ? 13.574 -7.935 -28.106 1.00 84.56 192 GLN A N 1
ATOM 1521 C CA . GLN A 1 192 ? 14.355 -6.801 -27.615 1.00 84.56 192 GLN A CA 1
ATOM 1522 C C . GLN A 1 192 ? 13.491 -5.867 -26.772 1.00 84.56 192 GLN A C 1
ATOM 1524 O O . GLN A 1 192 ? 13.880 -5.528 -25.657 1.00 84.56 192 GLN A O 1
ATOM 1529 N N . SER A 1 193 ? 12.298 -5.503 -27.249 1.00 84.38 193 SER A N 1
ATOM 1530 C CA . SER A 1 193 ? 11.341 -4.705 -26.478 1.00 84.38 193 SER A CA 1
ATOM 1531 C C . SER A 1 193 ? 10.942 -5.424 -25.192 1.00 84.38 193 SER A C 1
ATOM 1533 O O . SER A 1 193 ? 10.875 -4.805 -24.128 1.00 84.38 193 SER A O 1
ATOM 1535 N N . PHE A 1 194 ? 10.766 -6.747 -25.268 1.00 85.00 194 PHE A N 1
ATOM 1536 C CA . PHE A 1 194 ? 10.533 -7.578 -24.090 1.00 85.00 194 PHE A CA 1
ATOM 1537 C C . PHE A 1 194 ? 11.712 -7.543 -23.106 1.00 85.00 194 PHE A C 1
ATOM 1539 O O . PHE A 1 194 ? 11.498 -7.386 -21.905 1.00 85.00 194 PHE A O 1
ATOM 1546 N N . LEU A 1 195 ? 12.957 -7.614 -23.589 1.00 88.06 195 LEU A N 1
ATOM 1547 C CA . LEU A 1 195 ? 14.145 -7.517 -22.738 1.00 88.06 195 LEU A CA 1
ATOM 1548 C C . LEU A 1 195 ? 14.227 -6.161 -22.025 1.00 88.06 195 LEU A C 1
ATOM 1550 O O . LEU A 1 195 ? 14.470 -6.139 -20.819 1.00 88.06 195 LEU A O 1
ATOM 1554 N N . VAL A 1 196 ? 13.993 -5.045 -22.728 1.00 88.88 196 VAL A N 1
ATOM 1555 C CA . VAL A 1 196 ? 13.965 -3.704 -22.109 1.00 88.88 196 VAL A CA 1
ATOM 1556 C C . VAL A 1 196 ? 12.903 -3.648 -21.012 1.00 88.88 196 VAL A C 1
ATOM 1558 O O . VAL A 1 196 ? 13.196 -3.223 -19.897 1.00 88.88 196 VAL A O 1
ATOM 1561 N N . TYR A 1 197 ? 11.699 -4.153 -21.287 1.00 87.69 197 TYR A N 1
ATOM 1562 C CA . TYR A 1 197 ? 10.634 -4.233 -20.292 1.00 87.69 197 TYR A CA 1
ATOM 1563 C C . TYR A 1 197 ? 11.042 -5.053 -19.060 1.00 87.69 197 TYR A C 1
ATOM 1565 O O . TYR A 1 197 ? 10.864 -4.589 -17.934 1.00 87.69 197 TYR A O 1
ATOM 1573 N N . VAL A 1 198 ? 11.618 -6.248 -19.246 1.00 88.50 198 VAL A N 1
ATOM 1574 C CA . VAL A 1 198 ? 12.068 -7.099 -18.131 1.00 88.50 198 VAL A CA 1
ATOM 1575 C C . VAL A 1 198 ? 13.139 -6.385 -17.306 1.00 88.50 198 VAL A C 1
ATOM 1577 O O . VAL A 1 198 ? 13.076 -6.410 -16.078 1.00 88.50 198 VAL A O 1
ATOM 1580 N N . VAL A 1 199 ? 14.087 -5.703 -17.956 1.00 90.06 199 VAL A N 1
ATOM 1581 C CA . VAL A 1 199 ? 15.104 -4.881 -17.281 1.00 90.06 199 VAL A CA 1
ATOM 1582 C C . VAL A 1 199 ? 14.450 -3.795 -16.426 1.00 90.06 199 VAL A C 1
ATOM 1584 O O . VAL A 1 199 ? 14.789 -3.656 -15.250 1.00 90.06 199 VAL A O 1
ATOM 1587 N N . SER A 1 200 ? 13.492 -3.050 -16.977 1.00 90.06 200 SER A N 1
ATOM 1588 C CA . SER A 1 200 ? 12.800 -1.974 -16.259 1.00 90.06 200 SER A CA 1
ATOM 1589 C C . SER A 1 200 ? 11.929 -2.497 -15.120 1.00 90.06 200 SER A C 1
ATOM 1591 O O . SER A 1 200 ? 11.941 -1.927 -14.029 1.00 90.06 200 SER A O 1
ATOM 1593 N N . PHE A 1 201 ? 11.236 -3.618 -15.329 1.00 87.69 201 PHE A N 1
ATOM 1594 C CA . PHE A 1 201 ? 10.469 -4.297 -14.289 1.00 87.69 201 PHE A CA 1
ATOM 1595 C C . PHE A 1 201 ? 11.370 -4.728 -13.129 1.00 87.69 201 PHE A C 1
ATOM 1597 O O . PHE A 1 201 ? 11.066 -4.424 -11.976 1.00 87.69 201 PHE A O 1
ATOM 1604 N N . LEU A 1 202 ? 12.493 -5.395 -13.419 1.00 88.25 202 LEU A N 1
ATOM 1605 C CA . LEU A 1 202 ? 13.449 -5.826 -12.397 1.00 88.25 202 LEU A CA 1
ATOM 1606 C C . LEU A 1 202 ? 14.012 -4.628 -11.631 1.00 88.25 202 LEU A C 1
ATOM 1608 O O . LEU A 1 202 ? 14.041 -4.650 -10.401 1.00 88.25 202 LEU A O 1
ATOM 1612 N N . LEU A 1 203 ? 14.402 -3.566 -12.340 1.00 87.12 203 LEU A N 1
ATOM 1613 C CA . LEU A 1 203 ? 14.916 -2.342 -11.733 1.00 87.12 203 LEU A CA 1
ATOM 1614 C C . LEU A 1 203 ? 13.891 -1.706 -10.780 1.00 87.12 203 LEU A C 1
ATOM 1616 O O . LEU A 1 203 ? 14.230 -1.387 -9.639 1.00 87.12 203 LEU A O 1
ATOM 1620 N N . ILE A 1 204 ? 12.634 -1.559 -11.210 1.00 89.31 204 ILE A N 1
ATOM 1621 C CA . ILE A 1 204 ? 11.561 -1.022 -10.361 1.00 89.31 204 ILE A CA 1
ATOM 1622 C C . ILE A 1 204 ? 11.293 -1.930 -9.175 1.00 89.31 204 ILE A C 1
ATOM 1624 O O . ILE A 1 204 ? 11.186 -1.446 -8.057 1.00 89.31 204 ILE A O 1
ATOM 1628 N N . PHE A 1 205 ? 11.212 -3.239 -9.388 1.00 85.50 205 PHE A N 1
ATOM 1629 C CA . PHE A 1 205 ? 10.924 -4.180 -8.315 1.00 85.50 205 PHE A CA 1
ATOM 1630 C C . PHE A 1 205 ? 12.004 -4.166 -7.224 1.00 85.50 205 PHE A C 1
ATOM 1632 O O . PHE A 1 205 ? 11.678 -4.139 -6.036 1.00 85.50 205 PHE A O 1
ATOM 1639 N N . ILE A 1 206 ? 13.283 -4.147 -7.615 1.00 85.44 206 ILE A N 1
ATOM 1640 C CA . ILE A 1 206 ? 14.419 -4.069 -6.684 1.00 85.44 206 ILE A CA 1
ATOM 1641 C C . ILE A 1 206 ? 14.368 -2.758 -5.896 1.00 85.44 206 ILE A C 1
ATOM 1643 O O . ILE A 1 206 ? 14.357 -2.770 -4.668 1.00 85.44 206 ILE A O 1
ATOM 1647 N N . THR A 1 207 ? 14.282 -1.629 -6.595 1.00 86.44 207 THR A N 1
ATOM 1648 C CA . THR A 1 207 ? 14.307 -0.306 -5.955 1.00 86.44 207 THR A CA 1
ATOM 1649 C C . THR A 1 207 ? 13.063 -0.026 -5.114 1.00 86.44 207 THR A C 1
ATOM 1651 O O . THR A 1 207 ? 13.162 0.633 -4.082 1.00 86.44 207 THR A O 1
ATOM 1654 N N . TRP A 1 208 ? 11.900 -0.555 -5.501 1.00 86.94 208 TRP A N 1
ATOM 1655 C CA . TRP A 1 208 ? 10.674 -0.497 -4.707 1.00 86.94 208 TRP A CA 1
ATOM 1656 C C . TRP A 1 208 ? 10.806 -1.290 -3.406 1.00 86.94 208 TRP A C 1
ATOM 1658 O O . TRP A 1 208 ? 10.413 -0.801 -2.349 1.00 86.94 208 TRP A O 1
ATOM 1668 N N . TYR A 1 209 ? 11.398 -2.487 -3.462 1.00 85.31 209 TYR A N 1
ATOM 1669 C CA . TYR A 1 209 ? 11.681 -3.275 -2.264 1.00 85.31 209 TYR A CA 1
ATOM 1670 C C . TYR A 1 209 ? 12.617 -2.528 -1.302 1.00 85.31 209 TYR A C 1
ATOM 1672 O O . TYR A 1 209 ? 12.336 -2.452 -0.104 1.00 85.31 209 TYR A O 1
ATOM 1680 N N . ASP A 1 210 ? 13.687 -1.921 -1.819 1.00 87.50 210 ASP A N 1
ATOM 1681 C CA . ASP A 1 210 ? 14.621 -1.152 -0.995 1.00 87.50 210 ASP A CA 1
ATOM 1682 C C . ASP A 1 210 ? 13.964 0.114 -0.417 1.00 87.50 210 ASP A C 1
ATOM 1684 O O . ASP A 1 210 ? 14.113 0.404 0.771 1.00 87.50 210 ASP A O 1
ATOM 1688 N N . HIS A 1 211 ? 13.156 0.826 -1.213 1.00 89.88 211 HIS A N 1
ATOM 1689 C CA . HIS A 1 211 ? 12.357 1.973 -0.758 1.00 89.88 211 HIS A CA 1
ATOM 1690 C C . HIS A 1 211 ? 11.411 1.580 0.382 1.00 89.88 211 HIS A C 1
ATOM 1692 O O . HIS A 1 211 ? 11.394 2.234 1.427 1.00 89.88 211 HIS A O 1
ATOM 1698 N N . TYR A 1 212 ? 10.708 0.455 0.244 1.00 85.62 212 TYR A N 1
ATOM 1699 C CA . TYR A 1 212 ? 9.879 -0.103 1.309 1.00 85.62 212 TYR A CA 1
ATOM 1700 C C . TYR A 1 212 ? 10.680 -0.340 2.601 1.00 85.62 212 TYR A C 1
ATOM 1702 O O . TYR A 1 212 ? 10.239 0.059 3.683 1.00 85.62 212 TYR A O 1
ATOM 1710 N N . LEU A 1 213 ? 11.876 -0.933 2.510 1.00 84.50 213 LEU A N 1
AT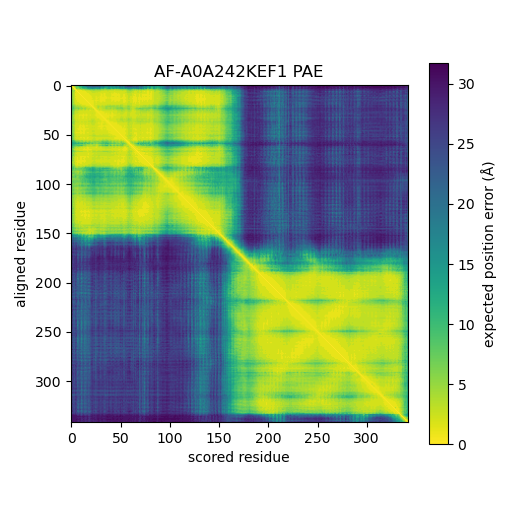OM 1711 C CA . LEU A 1 213 ? 12.734 -1.158 3.677 1.00 84.50 213 LEU A CA 1
ATOM 1712 C C . LEU A 1 213 ? 13.211 0.151 4.325 1.00 84.50 213 LEU A C 1
ATOM 1714 O O . LEU A 1 213 ? 13.228 0.243 5.556 1.00 84.50 213 LEU A O 1
ATOM 1718 N N . LEU A 1 214 ? 13.561 1.171 3.531 1.00 87.50 214 LEU A N 1
ATOM 1719 C CA . LEU A 1 214 ? 13.951 2.487 4.048 1.00 87.50 214 LEU A CA 1
ATOM 1720 C C . LEU A 1 214 ? 12.836 3.113 4.894 1.00 87.50 214 LEU A C 1
ATOM 1722 O O . LEU A 1 214 ? 13.090 3.585 6.007 1.00 87.50 214 LEU A O 1
ATOM 1726 N N . PHE A 1 215 ? 11.598 3.092 4.393 1.00 89.00 215 PHE A N 1
ATOM 1727 C CA . PHE A 1 215 ? 10.446 3.634 5.117 1.00 89.00 215 PHE A CA 1
ATOM 1728 C C . PHE A 1 215 ? 10.051 2.769 6.315 1.00 89.00 215 PHE A C 1
ATOM 1730 O O . PHE A 1 215 ? 9.691 3.316 7.354 1.00 89.00 215 PHE A O 1
ATOM 1737 N N . LYS A 1 216 ? 10.200 1.440 6.235 1.00 83.56 216 LYS A N 1
ATOM 1738 C CA . LYS A 1 216 ? 9.972 0.536 7.375 1.00 83.56 216 LYS A CA 1
ATOM 1739 C C . LYS A 1 216 ? 10.892 0.839 8.564 1.00 83.56 216 LYS A C 1
ATOM 1741 O O . LYS A 1 216 ? 10.481 0.669 9.706 1.00 83.56 216 LYS A O 1
ATOM 1746 N N . LEU A 1 217 ? 12.126 1.276 8.312 1.00 82.06 217 LEU A N 1
ATOM 1747 C CA . LEU A 1 217 ? 13.095 1.628 9.358 1.00 82.06 217 LEU A CA 1
ATOM 1748 C C . LEU A 1 217 ? 12.989 3.081 9.850 1.00 82.06 217 LEU A C 1
ATOM 1750 O O . LEU A 1 217 ? 13.746 3.475 10.744 1.00 82.06 217 LEU A O 1
ATOM 1754 N N . SER A 1 218 ? 12.092 3.880 9.270 1.00 86.06 218 SER A N 1
ATOM 1755 C CA . SER A 1 218 ? 11.994 5.317 9.521 1.00 86.06 218 SER A CA 1
ATOM 1756 C C . SER A 1 218 ? 10.727 5.657 10.302 1.00 86.06 218 SER A C 1
ATOM 1758 O O . SER A 1 218 ? 9.618 5.534 9.795 1.00 86.06 218 SER A O 1
ATOM 1760 N N . GLU A 1 219 ? 10.892 6.138 11.532 1.00 82.56 219 GLU A N 1
ATOM 1761 C CA . GLU A 1 219 ? 9.787 6.523 12.424 1.00 82.56 219 GLU A CA 1
ATOM 1762 C C . GLU A 1 219 ? 9.446 8.015 12.312 1.00 82.56 219 GLU A C 1
ATOM 1764 O O . GLU A 1 219 ? 8.298 8.422 12.488 1.00 82.56 219 GLU A O 1
ATOM 1769 N N . LYS A 1 220 ? 10.446 8.849 12.002 1.00 81.31 220 LYS A N 1
ATOM 1770 C CA . LYS A 1 220 ? 10.321 10.306 11.901 1.00 81.31 220 LYS A CA 1
ATOM 1771 C C . LYS A 1 220 ? 10.257 10.755 10.451 1.00 81.31 220 LYS A C 1
ATOM 1773 O O . LYS A 1 220 ? 11.173 10.490 9.669 1.00 81.31 220 LYS A O 1
ATOM 1778 N N . MET A 1 221 ? 9.211 11.513 10.134 1.00 88.31 221 MET A N 1
ATOM 1779 C CA . MET A 1 221 ? 9.004 12.151 8.835 1.00 88.31 221 MET A CA 1
ATOM 1780 C C . MET A 1 221 ? 9.273 13.657 8.928 1.00 88.31 221 MET A C 1
ATOM 1782 O O . MET A 1 221 ? 8.866 14.314 9.884 1.00 88.31 221 MET A O 1
ATOM 1786 N N . SER A 1 222 ? 9.948 14.217 7.924 1.00 88.38 222 SER A N 1
ATOM 1787 C CA . SER A 1 222 ? 10.278 15.645 7.842 1.00 88.38 222 SER A CA 1
ATOM 1788 C C . SER A 1 222 ? 9.860 16.232 6.493 1.00 88.38 222 SER A C 1
ATOM 1790 O O . SER A 1 222 ? 9.664 15.510 5.514 1.00 88.38 222 SER A O 1
ATOM 1792 N N . LYS A 1 223 ? 9.760 17.566 6.409 1.00 91.31 223 LYS A N 1
ATOM 1793 C CA . LYS A 1 223 ? 9.469 18.261 5.139 1.00 91.31 223 LYS A CA 1
ATOM 1794 C C . LYS A 1 223 ? 10.509 17.941 4.058 1.00 91.31 223 LYS A C 1
ATOM 1796 O O . LYS A 1 223 ? 10.147 17.803 2.895 1.00 91.31 223 LYS A O 1
ATOM 1801 N N . LYS A 1 224 ? 11.781 17.787 4.447 1.00 92.88 224 LYS A N 1
ATOM 1802 C CA . LYS A 1 224 ? 12.872 17.388 3.545 1.00 92.88 224 LYS A CA 1
ATOM 1803 C C . LYS A 1 224 ? 12.586 16.016 2.932 1.00 92.88 224 LYS A C 1
ATOM 1805 O O . LYS A 1 224 ? 12.583 15.907 1.716 1.00 92.88 224 LYS A O 1
ATOM 1810 N N . ILE A 1 225 ? 12.240 15.021 3.758 1.00 91.62 225 ILE A N 1
ATOM 1811 C CA . ILE A 1 225 ? 11.873 13.668 3.300 1.00 91.62 225 ILE A CA 1
ATOM 1812 C C . ILE A 1 225 ? 10.704 13.715 2.310 1.00 91.62 225 ILE A C 1
ATOM 1814 O O . ILE A 1 225 ? 10.767 13.067 1.269 1.00 91.62 225 ILE A O 1
ATOM 1818 N N . PHE A 1 226 ? 9.663 14.501 2.602 1.00 90.88 226 PHE A N 1
ATOM 1819 C CA . PHE A 1 226 ? 8.501 14.633 1.719 1.00 90.88 226 PHE A CA 1
ATOM 1820 C C . PHE A 1 226 ? 8.893 15.121 0.315 1.00 90.88 226 PHE A C 1
ATOM 1822 O O . PHE A 1 226 ? 8.556 14.478 -0.679 1.00 90.88 226 PHE A O 1
ATOM 1829 N N . TRP A 1 227 ? 9.652 16.217 0.228 1.00 95.81 227 TRP A N 1
ATOM 1830 C CA . TRP A 1 227 ? 10.088 16.768 -1.059 1.00 95.81 227 TRP A CA 1
ATOM 1831 C C . TRP A 1 227 ? 11.094 15.863 -1.778 1.00 95.81 227 TRP A C 1
ATOM 1833 O O . TRP A 1 227 ? 10.966 15.665 -2.985 1.00 95.81 227 TRP A O 1
ATOM 1843 N N . SER A 1 228 ? 12.038 15.249 -1.056 1.00 94.25 228 SER A N 1
ATOM 1844 C CA . SER A 1 228 ? 12.951 14.244 -1.619 1.00 94.25 228 SER A CA 1
ATOM 1845 C C . SER A 1 228 ? 12.188 13.074 -2.246 1.00 94.25 228 SER A C 1
ATOM 1847 O O . SER A 1 228 ? 12.510 12.649 -3.353 1.00 94.25 228 SER A O 1
ATOM 1849 N N . ASN A 1 229 ? 11.152 12.577 -1.562 1.00 93.56 229 ASN A N 1
ATOM 1850 C CA . ASN A 1 229 ? 10.311 11.498 -2.069 1.00 93.56 229 ASN A CA 1
ATOM 1851 C C . ASN A 1 229 ? 9.505 11.936 -3.301 1.00 93.56 229 ASN A C 1
ATOM 1853 O O . ASN A 1 229 ? 9.382 11.167 -4.247 1.00 93.56 229 ASN A O 1
ATOM 1857 N N . GLY A 1 230 ? 9.014 13.179 -3.332 1.00 92.06 230 GLY A N 1
ATOM 1858 C CA . GLY A 1 230 ? 8.352 13.744 -4.511 1.00 92.06 230 GLY A CA 1
ATOM 1859 C C . GLY A 1 230 ? 9.251 13.768 -5.753 1.00 92.06 230 GLY A C 1
ATOM 1860 O O . GLY A 1 230 ? 8.816 13.364 -6.828 1.00 92.06 230 GLY A O 1
ATOM 1861 N N . ILE A 1 231 ? 10.520 14.163 -5.603 1.00 95.75 231 ILE A N 1
ATOM 1862 C CA . ILE A 1 231 ? 11.506 14.145 -6.701 1.00 95.75 231 ILE A CA 1
ATOM 1863 C C . ILE A 1 231 ? 11.751 12.710 -7.188 1.00 95.75 231 ILE A C 1
ATOM 1865 O O . ILE A 1 231 ? 11.799 12.462 -8.391 1.00 95.75 231 ILE A O 1
ATOM 1869 N N . TRP A 1 232 ? 11.866 11.753 -6.266 1.00 95.19 232 TRP A N 1
ATOM 1870 C CA . TRP A 1 232 ? 12.035 10.343 -6.619 1.00 95.19 232 TRP A CA 1
ATOM 1871 C C . TRP A 1 232 ? 10.825 9.776 -7.373 1.00 95.19 232 TRP A C 1
ATOM 1873 O O . TRP A 1 232 ? 10.996 9.113 -8.396 1.00 95.19 232 TRP A O 1
ATOM 1883 N N . LEU A 1 233 ? 9.605 10.091 -6.923 1.00 92.12 233 LEU A N 1
ATOM 1884 C CA . LEU A 1 233 ? 8.365 9.698 -7.601 1.00 92.12 233 LEU A CA 1
ATOM 1885 C C . LEU A 1 233 ? 8.236 10.318 -8.998 1.00 92.12 233 LEU A C 1
ATOM 1887 O O . LEU A 1 233 ? 7.719 9.666 -9.902 1.00 92.12 233 LEU A O 1
ATOM 1891 N N . PHE A 1 234 ? 8.716 11.550 -9.186 1.00 93.62 234 PHE A N 1
ATOM 1892 C CA . PHE A 1 234 ? 8.736 12.201 -10.495 1.00 93.62 234 PHE A CA 1
ATOM 1893 C C . PHE A 1 234 ? 9.603 11.433 -11.502 1.00 93.62 234 PHE A C 1
ATOM 1895 O O . PHE A 1 234 ? 9.136 11.129 -12.592 1.00 93.62 234 PHE A O 1
ATOM 1902 N N . PHE A 1 235 ? 10.835 11.055 -11.151 1.00 95.25 235 PHE A N 1
ATOM 1903 C CA . PHE A 1 235 ? 11.670 10.283 -12.081 1.00 95.25 235 PHE A CA 1
ATOM 1904 C C . PHE A 1 235 ? 11.172 8.844 -12.269 1.00 95.25 235 PHE A C 1
ATOM 1906 O O . PHE A 1 235 ? 11.235 8.319 -13.383 1.00 95.25 235 PHE A O 1
ATOM 1913 N N . LEU A 1 236 ? 10.600 8.231 -11.224 1.00 92.25 236 LEU A N 1
ATOM 1914 C CA . LEU A 1 236 ? 9.926 6.934 -11.339 1.00 92.25 236 LEU A CA 1
ATOM 1915 C C . LEU A 1 236 ? 8.787 6.979 -12.371 1.00 92.25 236 LEU A C 1
ATOM 1917 O O . LEU A 1 236 ? 8.651 6.049 -13.164 1.00 92.25 236 LEU A O 1
ATOM 1921 N N . SER A 1 237 ? 7.981 8.047 -12.396 1.00 89.81 237 SER A N 1
ATOM 1922 C CA . SER A 1 237 ? 6.851 8.160 -13.331 1.00 89.81 237 SER A CA 1
ATOM 1923 C C . SER A 1 237 ? 7.277 8.345 -14.793 1.00 89.81 237 SER A C 1
ATOM 1925 O O . SER A 1 237 ? 6.482 8.075 -15.691 1.00 89.81 237 SER A O 1
ATOM 1927 N N . LEU A 1 238 ? 8.533 8.734 -15.045 1.00 91.94 238 LEU A N 1
ATOM 1928 C CA . LEU A 1 238 ? 9.121 8.806 -16.386 1.00 91.94 238 LEU A CA 1
ATOM 1929 C C . LEU A 1 238 ? 9.672 7.458 -16.877 1.00 91.94 238 LEU A C 1
ATOM 1931 O O . LEU A 1 238 ? 9.929 7.311 -18.075 1.00 91.94 238 LEU A O 1
ATOM 1935 N N . ILE A 1 239 ? 9.851 6.467 -15.989 1.00 91.31 239 ILE A N 1
ATOM 1936 C CA . ILE A 1 239 ? 10.399 5.155 -16.364 1.00 91.31 239 ILE A CA 1
ATOM 1937 C C . ILE A 1 239 ? 9.567 4.478 -17.463 1.00 91.31 239 ILE A C 1
ATOM 1939 O O . ILE A 1 239 ? 10.195 4.080 -18.447 1.00 91.31 239 ILE A O 1
ATOM 1943 N N . PRO A 1 240 ? 8.217 4.398 -17.397 1.00 89.12 240 PRO A N 1
ATOM 1944 C CA . PRO A 1 240 ? 7.411 3.796 -18.464 1.00 89.12 240 PRO A CA 1
ATOM 1945 C C . PRO A 1 240 ? 7.690 4.410 -19.835 1.00 89.12 240 PRO A C 1
ATOM 1947 O O . PRO A 1 240 ? 8.143 3.716 -20.739 1.00 89.12 240 PRO A O 1
ATOM 1950 N N . PHE A 1 241 ? 7.615 5.739 -19.938 1.00 89.62 241 PHE A N 1
ATOM 1951 C CA . PHE A 1 241 ? 7.920 6.450 -21.179 1.00 89.62 241 PHE A CA 1
ATOM 1952 C C . PHE A 1 241 ? 9.316 6.113 -21.726 1.00 89.62 241 PHE A C 1
ATOM 1954 O O . PHE A 1 241 ? 9.463 5.774 -22.902 1.00 89.62 241 PHE A O 1
ATOM 1961 N N . THR A 1 242 ? 10.354 6.168 -20.882 1.00 93.06 242 THR A N 1
ATOM 1962 C CA . THR A 1 242 ? 11.718 5.843 -21.332 1.00 93.06 242 THR A CA 1
ATOM 1963 C C . THR A 1 242 ? 11.891 4.368 -21.700 1.00 93.06 242 THR A C 1
ATOM 1965 O O . THR A 1 242 ? 12.671 4.063 -22.599 1.00 93.06 242 THR A O 1
ATOM 1968 N N . THR A 1 243 ? 11.146 3.469 -21.050 1.00 91.12 243 THR A N 1
ATOM 1969 C CA . THR A 1 243 ? 11.130 2.021 -21.312 1.00 91.12 243 THR A CA 1
ATOM 1970 C C . THR A 1 243 ? 10.495 1.732 -22.664 1.00 91.12 243 THR A C 1
ATOM 1972 O O . THR A 1 243 ? 11.105 1.057 -23.486 1.00 91.12 243 THR A O 1
ATOM 1975 N N . SER A 1 244 ? 9.317 2.294 -22.941 1.00 87.50 244 SER A N 1
ATOM 1976 C CA . SER A 1 244 ? 8.638 2.141 -24.231 1.00 87.50 244 SER A CA 1
ATOM 1977 C C . SER A 1 244 ? 9.431 2.758 -25.377 1.00 87.50 244 SER A C 1
ATOM 1979 O O . SER A 1 244 ? 9.592 2.132 -26.428 1.00 87.50 244 SER A O 1
ATOM 1981 N N . PHE A 1 245 ? 10.031 3.933 -25.170 1.00 90.00 245 PHE A N 1
ATOM 1982 C CA . PHE A 1 245 ? 10.882 4.546 -26.188 1.00 90.00 245 PHE A CA 1
ATOM 1983 C C . PHE A 1 245 ? 12.114 3.685 -26.512 1.00 90.00 245 PHE A C 1
ATOM 1985 O O . PHE A 1 245 ? 12.425 3.473 -27.685 1.00 90.00 245 PHE A O 1
ATOM 1992 N N . ALA A 1 246 ? 12.773 3.138 -25.487 1.00 90.38 246 ALA A N 1
ATOM 1993 C CA . ALA A 1 246 ? 13.877 2.192 -25.635 1.00 90.38 246 ALA A CA 1
ATOM 1994 C C . ALA A 1 246 ? 13.452 0.862 -26.268 1.00 90.38 246 ALA A C 1
ATOM 1996 O O . ALA A 1 246 ? 14.164 0.343 -27.124 1.00 90.38 246 ALA A O 1
ATOM 1997 N N . GLY A 1 247 ? 12.285 0.338 -25.899 1.00 88.00 247 GLY A N 1
ATOM 1998 C CA . GLY A 1 247 ? 11.741 -0.894 -26.457 1.00 88.00 247 GLY A CA 1
ATOM 1999 C C . GLY A 1 247 ? 11.390 -0.762 -27.936 1.00 88.00 247 GLY A C 1
ATOM 2000 O O . GLY A 1 247 ? 11.647 -1.690 -28.693 1.00 88.00 247 GLY A O 1
ATOM 2001 N N . LYS A 1 248 ? 10.866 0.392 -28.368 1.00 87.38 248 LYS A N 1
ATOM 2002 C CA . LYS A 1 248 ? 10.524 0.663 -29.775 1.00 87.38 248 LYS A CA 1
ATOM 2003 C C . LYS A 1 248 ? 11.750 0.915 -30.656 1.00 87.38 248 LYS A C 1
ATOM 2005 O O . LYS A 1 248 ? 11.713 0.645 -31.853 1.00 87.38 248 LYS A O 1
ATOM 2010 N N . PHE A 1 249 ? 12.821 1.463 -30.084 1.00 88.69 249 PHE A N 1
ATOM 2011 C CA . PHE A 1 249 ? 14.047 1.788 -30.814 1.00 88.69 249 PHE A CA 1
ATOM 2012 C C . PHE A 1 249 ? 15.299 1.236 -30.106 1.00 88.69 249 PHE A C 1
ATOM 2014 O O . PHE A 1 249 ? 16.180 2.007 -29.719 1.00 88.69 249 PHE A O 1
ATOM 2021 N N . PRO A 1 250 ? 15.428 -0.096 -29.963 1.00 81.50 250 PRO A N 1
ATOM 2022 C CA . PRO A 1 250 ? 16.453 -0.731 -29.125 1.00 81.50 250 PRO A CA 1
ATOM 2023 C C . PRO A 1 250 ? 17.887 -0.536 -29.638 1.00 81.50 250 PRO A C 1
ATOM 2025 O O . PRO A 1 250 ? 18.845 -0.621 -28.869 1.00 81.50 250 PRO A O 1
ATOM 2028 N N . THR A 1 251 ? 18.046 -0.249 -30.932 1.00 83.81 251 THR A N 1
ATOM 2029 C CA . THR A 1 251 ? 19.334 0.040 -31.580 1.00 83.81 251 THR A CA 1
ATOM 2030 C C . THR A 1 251 ? 19.625 1.538 -31.697 1.00 83.81 251 THR A C 1
ATOM 2032 O O . THR A 1 251 ? 20.739 1.924 -32.055 1.00 83.81 251 THR A O 1
ATOM 2035 N N . TYR A 1 252 ? 18.657 2.407 -31.387 1.00 90.31 252 TYR A N 1
ATOM 2036 C CA . TYR A 1 252 ? 18.847 3.850 -31.446 1.00 90.31 252 TYR A CA 1
ATOM 2037 C C . TYR A 1 252 ? 19.529 4.351 -30.175 1.00 90.31 252 TYR A C 1
ATOM 2039 O O . TYR A 1 252 ? 18.954 4.352 -29.087 1.00 90.31 252 TYR A O 1
ATOM 2047 N N . ARG A 1 253 ? 20.751 4.871 -30.327 1.00 91.44 253 ARG A N 1
ATOM 2048 C CA . ARG A 1 253 ? 21.563 5.387 -29.213 1.00 91.44 253 ARG A CA 1
ATOM 2049 C C . ARG A 1 253 ? 20.818 6.406 -28.344 1.00 91.44 253 ARG A C 1
ATOM 2051 O O . ARG A 1 253 ? 20.968 6.391 -27.125 1.00 91.44 253 ARG A O 1
ATOM 2058 N N . GLY A 1 254 ? 20.021 7.285 -28.955 1.00 91.38 254 GLY A N 1
ATOM 2059 C CA . GLY A 1 254 ? 19.272 8.304 -28.219 1.00 91.38 254 GLY A CA 1
ATOM 2060 C C . GLY A 1 254 ? 18.272 7.709 -27.224 1.00 91.38 254 GLY A C 1
ATOM 2061 O O . GLY A 1 254 ? 18.111 8.257 -26.137 1.00 91.38 254 GLY A O 1
ATOM 2062 N N . ALA A 1 255 ? 17.667 6.560 -27.543 1.00 91.25 255 ALA A N 1
ATOM 2063 C CA . ALA A 1 255 ? 16.733 5.891 -26.644 1.00 91.25 255 ALA A CA 1
ATOM 2064 C C . ALA A 1 255 ? 17.449 5.296 -25.421 1.00 91.25 255 ALA A C 1
ATOM 2066 O O . ALA A 1 255 ? 17.040 5.549 -24.287 1.00 91.25 255 ALA A O 1
ATOM 2067 N N . SER A 1 256 ? 18.579 4.610 -25.631 1.00 91.31 256 SER A N 1
ATOM 2068 C CA . SER A 1 256 ? 19.407 4.083 -24.538 1.00 91.31 256 SER A CA 1
ATOM 2069 C C . SER A 1 256 ? 19.964 5.197 -23.646 1.00 91.31 256 SER A C 1
ATOM 2071 O O . SER A 1 256 ? 19.946 5.078 -22.423 1.00 91.31 256 SER A O 1
ATOM 2073 N N . LEU A 1 257 ? 20.430 6.310 -24.227 1.00 93.06 257 LEU A N 1
ATOM 2074 C CA . LEU A 1 257 ? 20.945 7.450 -23.457 1.00 93.06 257 LEU A CA 1
ATOM 2075 C C . LEU A 1 257 ? 19.856 8.141 -22.630 1.00 93.06 257 LEU A C 1
ATOM 2077 O O . LEU A 1 257 ? 20.108 8.482 -21.477 1.00 93.06 257 LEU A O 1
ATOM 2081 N N . LEU A 1 258 ? 18.652 8.316 -23.182 1.00 94.56 258 LEU A N 1
ATOM 2082 C CA . LEU A 1 258 ? 17.530 8.905 -22.450 1.00 94.56 258 LEU A CA 1
ATOM 2083 C C . LEU A 1 258 ? 17.102 8.022 -21.269 1.00 94.56 258 LEU A C 1
ATOM 2085 O O . LEU A 1 258 ? 16.889 8.529 -20.167 1.00 94.56 258 LEU A O 1
ATOM 2089 N N . TYR A 1 259 ? 17.042 6.704 -21.479 1.00 93.25 259 TYR A N 1
ATOM 2090 C CA . TYR A 1 259 ? 16.761 5.734 -20.420 1.00 93.25 259 TYR A CA 1
ATOM 2091 C C . TYR A 1 259 ? 17.811 5.783 -19.301 1.00 93.25 259 TYR A C 1
ATOM 2093 O O . TYR A 1 259 ? 17.467 5.866 -18.118 1.00 93.25 259 TYR A O 1
ATOM 2101 N N . LEU A 1 260 ? 19.098 5.776 -19.667 1.00 93.62 260 LEU A N 1
ATOM 2102 C CA . LEU A 1 260 ? 20.204 5.855 -18.711 1.00 93.62 260 LEU A CA 1
ATOM 2103 C C . LEU A 1 260 ? 20.202 7.187 -17.949 1.00 93.62 260 LEU A C 1
ATOM 2105 O O . LEU A 1 260 ? 20.420 7.186 -16.741 1.00 93.62 260 LEU A O 1
ATOM 2109 N N . ALA A 1 261 ? 19.908 8.305 -18.617 1.00 95.75 261 ALA A N 1
ATOM 2110 C CA . ALA A 1 261 ? 19.821 9.618 -17.983 1.00 95.75 261 ALA A CA 1
ATOM 2111 C C . ALA A 1 261 ? 18.677 9.689 -16.959 1.00 95.75 261 ALA A C 1
ATOM 2113 O O . ALA A 1 261 ? 18.895 10.130 -15.830 1.00 95.75 261 ALA A O 1
ATOM 2114 N N . ASN A 1 262 ? 17.481 9.207 -17.318 1.00 96.06 262 ASN A N 1
ATOM 2115 C CA . ASN A 1 262 ? 16.352 9.150 -16.389 1.00 96.06 262 ASN A CA 1
ATOM 2116 C C . ASN A 1 262 ? 16.663 8.243 -15.188 1.00 96.06 262 ASN A C 1
ATOM 2118 O O . ASN A 1 262 ? 16.502 8.651 -14.040 1.00 96.06 262 ASN A O 1
ATOM 2122 N N . THR A 1 263 ? 17.202 7.047 -15.444 1.00 92.62 263 THR A N 1
ATOM 2123 C CA . THR A 1 263 ? 17.599 6.100 -14.391 1.00 92.62 263 THR A CA 1
ATOM 2124 C C . THR A 1 263 ? 18.665 6.692 -13.469 1.00 92.62 263 THR A C 1
ATOM 2126 O O . THR A 1 263 ? 18.580 6.546 -12.253 1.00 92.62 263 THR A O 1
ATOM 2129 N N . PHE A 1 264 ? 19.647 7.410 -14.014 1.00 93.81 264 PHE A N 1
ATOM 2130 C CA . PHE A 1 264 ? 20.678 8.078 -13.226 1.00 93.81 264 PHE A CA 1
ATOM 2131 C C . PHE A 1 264 ? 20.085 9.131 -12.282 1.00 93.81 264 PHE A C 1
ATOM 2133 O O . PHE A 1 264 ? 20.366 9.107 -11.083 1.00 93.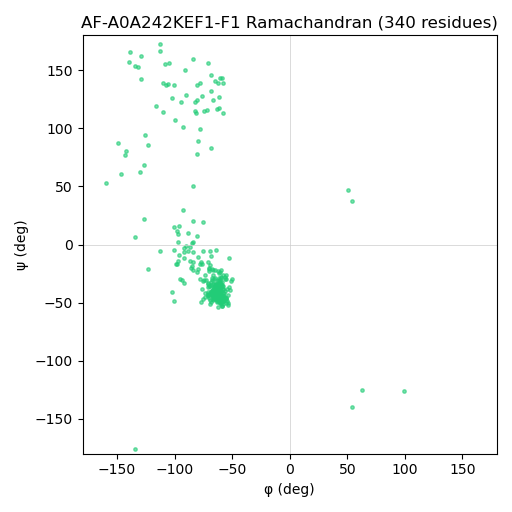81 264 PHE A O 1
ATOM 2140 N N . LEU A 1 265 ? 19.227 10.019 -12.794 1.00 96.00 265 LEU A N 1
ATOM 2141 C CA . LEU A 1 265 ? 18.559 11.037 -11.976 1.00 96.00 265 LEU A CA 1
ATOM 2142 C C . LEU A 1 265 ? 17.663 10.405 -10.908 1.00 96.00 265 LEU A C 1
ATOM 2144 O O . LEU A 1 265 ? 17.632 10.857 -9.759 1.00 96.00 265 LEU A O 1
ATOM 2148 N N . TRP A 1 266 ? 17.002 9.307 -11.260 1.00 94.44 266 TRP A N 1
ATOM 2149 C CA . TRP A 1 266 ? 16.200 8.534 -10.332 1.00 94.44 266 TRP A CA 1
ATOM 2150 C C . TRP A 1 266 ? 17.042 7.936 -9.193 1.00 94.44 266 TRP A C 1
ATOM 2152 O O . TRP A 1 266 ? 16.701 8.114 -8.022 1.00 94.44 266 TRP A O 1
ATOM 2162 N N . VAL A 1 267 ? 18.199 7.338 -9.493 1.00 92.44 267 VAL A N 1
ATOM 2163 C CA . VAL A 1 267 ? 19.143 6.822 -8.483 1.00 92.44 267 VAL A CA 1
ATOM 2164 C C . VAL A 1 267 ? 19.701 7.942 -7.603 1.00 92.44 267 VAL A C 1
ATOM 2166 O O . VAL A 1 267 ? 19.734 7.806 -6.380 1.00 92.44 267 VAL A O 1
ATOM 2169 N N . VAL A 1 268 ? 20.090 9.080 -8.184 1.00 94.62 268 VAL A N 1
ATOM 2170 C CA . VAL A 1 268 ? 20.566 10.244 -7.416 1.00 94.62 268 VAL A CA 1
ATOM 2171 C C . VAL A 1 268 ? 19.488 10.734 -6.445 1.00 94.62 268 VAL A C 1
ATOM 2173 O O . VAL A 1 268 ? 19.774 10.980 -5.270 1.00 94.62 268 VAL A O 1
ATOM 2176 N N . SER A 1 269 ? 18.234 10.818 -6.899 1.00 95.94 269 SER A N 1
ATOM 2177 C CA . SER A 1 269 ? 17.111 11.205 -6.039 1.00 95.94 269 SER A CA 1
ATOM 2178 C C . SER A 1 269 ? 16.849 10.193 -4.914 1.00 95.94 269 SER A C 1
ATOM 2180 O O . SER A 1 269 ? 16.572 10.597 -3.782 1.00 95.94 269 SER A O 1
ATOM 2182 N N . TYR A 1 270 ? 17.028 8.893 -5.178 1.00 94.06 270 TYR A N 1
ATOM 2183 C CA . TYR A 1 270 ? 16.935 7.839 -4.165 1.00 94.06 270 TYR A CA 1
ATOM 2184 C C . TYR A 1 270 ? 18.027 7.984 -3.098 1.00 94.06 270 TYR A C 1
ATOM 2186 O O . TYR A 1 270 ? 17.744 7.913 -1.901 1.00 94.06 270 TYR A O 1
ATOM 2194 N N . ILE A 1 271 ? 19.279 8.213 -3.511 1.00 94.38 271 ILE A N 1
ATOM 2195 C CA . ILE A 1 271 ? 20.409 8.423 -2.592 1.00 94.38 271 ILE A CA 1
ATOM 2196 C C . ILE A 1 271 ? 20.124 9.632 -1.693 1.00 94.38 271 ILE A C 1
ATOM 2198 O O . ILE A 1 271 ? 20.276 9.551 -0.473 1.00 94.38 271 ILE A O 1
ATOM 2202 N N . TYR A 1 272 ? 19.638 10.731 -2.275 1.00 96.06 272 TYR A N 1
ATOM 2203 C CA . TYR A 1 272 ? 19.264 11.929 -1.526 1.00 96.06 272 TYR A CA 1
ATOM 2204 C C . TYR A 1 272 ? 18.156 11.662 -0.494 1.00 96.06 272 TYR A C 1
ATOM 2206 O O . TYR A 1 272 ? 18.293 12.046 0.672 1.00 96.06 272 TYR A O 1
ATOM 2214 N N . LEU A 1 273 ? 17.090 10.958 -0.890 1.00 95.62 273 LEU A N 1
ATOM 2215 C CA . LEU A 1 273 ? 16.015 10.530 0.011 1.00 95.62 273 LEU A CA 1
ATOM 2216 C C . LEU A 1 273 ? 16.546 9.648 1.151 1.00 95.62 273 LEU A C 1
ATOM 2218 O O . LEU A 1 273 ? 16.210 9.871 2.314 1.00 95.62 273 LEU A O 1
ATOM 2222 N N . SER A 1 274 ? 17.425 8.698 0.834 1.00 94.75 274 SER A N 1
ATOM 2223 C CA . SER A 1 274 ? 18.024 7.777 1.805 1.00 94.75 274 SER A CA 1
ATOM 2224 C C . SER A 1 274 ? 18.846 8.516 2.866 1.00 94.75 274 SER A C 1
ATOM 2226 O O . SER A 1 274 ? 18.740 8.221 4.058 1.00 94.75 274 SER A O 1
ATOM 2228 N N . TYR A 1 275 ? 19.617 9.533 2.464 1.00 95.31 275 TYR A N 1
ATOM 2229 C CA . TYR A 1 275 ? 20.328 10.399 3.408 1.00 95.31 275 TYR A CA 1
ATOM 2230 C C . TYR A 1 275 ? 19.376 11.233 4.269 1.00 95.31 275 TYR A C 1
ATOM 2232 O O . TYR A 1 275 ? 19.584 11.314 5.479 1.00 95.31 275 TYR A O 1
ATOM 2240 N N . ALA A 1 276 ? 18.322 11.816 3.686 1.00 95.31 276 ALA A N 1
ATOM 2241 C CA . ALA A 1 276 ? 17.330 12.589 4.439 1.00 95.31 276 ALA A CA 1
ATOM 2242 C C . ALA A 1 276 ? 16.596 11.734 5.493 1.00 95.31 276 ALA A C 1
ATOM 2244 O O . ALA A 1 276 ? 16.336 12.205 6.607 1.00 95.31 276 ALA A O 1
ATOM 2245 N N . LEU A 1 277 ? 16.305 10.470 5.162 1.00 93.81 277 LEU A N 1
ATOM 2246 C CA . LEU A 1 277 ? 15.731 9.488 6.085 1.00 93.81 277 LEU A CA 1
ATOM 2247 C C . LEU A 1 277 ? 16.711 9.133 7.207 1.00 93.81 277 LEU A C 1
ATOM 2249 O O . LEU A 1 277 ? 16.328 9.187 8.375 1.00 93.81 277 LEU A O 1
ATOM 2253 N N . ALA A 1 278 ? 17.975 8.844 6.882 1.00 94.75 278 ALA A N 1
ATOM 2254 C CA . ALA A 1 278 ? 19.001 8.520 7.876 1.00 94.75 278 ALA A CA 1
ATOM 2255 C C . ALA A 1 278 ? 19.287 9.689 8.838 1.00 94.75 278 ALA A C 1
ATOM 2257 O O . ALA A 1 278 ? 19.471 9.471 10.031 1.00 94.75 278 ALA A O 1
ATOM 2258 N N . GLU A 1 279 ? 19.301 10.925 8.334 1.00 94.62 279 GLU A N 1
ATOM 2259 C CA . GLU A 1 279 ? 19.497 12.144 9.129 1.00 94.62 279 GLU A CA 1
ATOM 2260 C C . GLU A 1 279 ? 18.337 12.380 10.108 1.00 94.62 279 GLU A C 1
ATOM 2262 O O . GLU A 1 279 ? 18.557 12.701 11.274 1.00 94.62 279 GLU A O 1
ATOM 2267 N N . SER A 1 280 ? 17.098 12.157 9.660 1.00 92.94 280 SER A N 1
ATOM 2268 C CA . SER A 1 280 ? 15.907 12.334 10.502 1.00 92.94 280 SER A CA 1
ATOM 2269 C C . SER A 1 280 ? 15.705 11.186 11.507 1.00 92.94 280 SER A C 1
ATOM 2271 O O . SER A 1 280 ? 14.960 11.351 12.472 1.00 92.94 280 SER A O 1
ATOM 2273 N N . ASN A 1 281 ? 16.365 10.035 11.309 1.00 91.62 281 ASN A N 1
ATOM 2274 C CA . ASN A 1 281 ? 16.206 8.809 12.103 1.00 91.62 281 ASN A CA 1
ATOM 2275 C C . ASN A 1 281 ? 17.564 8.294 12.635 1.00 91.62 281 ASN A C 1
ATOM 2277 O O . ASN A 1 281 ? 18.025 7.228 12.217 1.00 91.62 281 ASN A O 1
ATOM 2281 N N . PRO A 1 282 ? 18.217 9.005 13.580 1.00 92.19 282 PRO A N 1
ATOM 2282 C CA . PRO A 1 282 ? 19.595 8.719 13.997 1.00 92.19 282 PRO A CA 1
ATOM 2283 C C . PRO A 1 282 ? 19.792 7.319 14.599 1.00 92.19 282 PRO A C 1
ATOM 2285 O O . PRO A 1 282 ? 20.833 6.706 14.377 1.00 92.19 282 PRO A O 1
ATOM 2288 N N . VAL A 1 283 ? 18.786 6.782 15.300 1.00 91.00 283 VAL A N 1
ATOM 2289 C CA . VAL A 1 283 ? 18.837 5.441 15.916 1.00 91.00 283 VAL A CA 1
ATOM 2290 C C . VAL A 1 283 ? 18.986 4.342 14.856 1.00 91.00 283 VAL A C 1
ATOM 2292 O O . VAL A 1 283 ? 19.816 3.447 14.995 1.00 91.00 283 VAL A O 1
ATOM 2295 N N . ASN A 1 284 ? 18.237 4.443 13.754 1.00 88.88 284 ASN A N 1
ATOM 2296 C CA . ASN A 1 284 ? 18.250 3.461 12.666 1.00 88.88 284 ASN A CA 1
ATOM 2297 C C . ASN A 1 284 ? 19.173 3.859 11.500 1.00 88.88 284 ASN A C 1
ATOM 2299 O O . ASN A 1 284 ? 19.287 3.108 10.531 1.00 88.88 284 ASN A O 1
ATOM 2303 N N . ALA A 1 285 ? 19.882 4.989 11.586 1.00 90.81 285 ALA A N 1
ATOM 2304 C CA . ALA A 1 285 ? 20.669 5.555 10.489 1.00 90.81 285 ALA A CA 1
ATOM 2305 C C . ALA A 1 285 ? 21.683 4.572 9.885 1.00 90.81 285 ALA A C 1
ATOM 2307 O O . ALA A 1 285 ? 21.854 4.535 8.668 1.00 90.81 285 ALA A O 1
ATOM 2308 N N . LYS A 1 286 ? 22.339 3.740 10.709 1.00 89.75 286 LYS A N 1
ATOM 2309 C CA . LYS A 1 286 ? 23.289 2.720 10.226 1.00 89.75 286 LYS A CA 1
ATOM 2310 C C . LYS A 1 286 ? 22.601 1.633 9.395 1.00 89.75 286 LYS A C 1
ATOM 2312 O O . LYS A 1 286 ? 23.157 1.208 8.390 1.00 89.75 286 LYS A O 1
ATOM 2317 N N . ARG A 1 287 ? 21.400 1.206 9.799 1.00 87.50 287 ARG A N 1
ATOM 2318 C CA . ARG A 1 287 ? 20.602 0.205 9.072 1.00 87.50 287 ARG A CA 1
ATOM 2319 C C . ARG A 1 287 ? 20.044 0.793 7.776 1.00 87.50 287 ARG A C 1
ATOM 2321 O O . ARG A 1 287 ? 20.126 0.146 6.744 1.00 87.50 287 ARG A O 1
ATOM 2328 N N . ILE A 1 288 ? 19.573 2.042 7.812 1.00 89.31 288 ILE A N 1
ATOM 2329 C CA . ILE A 1 288 ? 19.103 2.784 6.629 1.00 89.31 288 ILE A CA 1
ATOM 2330 C C . ILE A 1 288 ? 20.227 2.918 5.590 1.00 89.31 288 ILE A C 1
ATOM 2332 O O . ILE A 1 288 ? 20.020 2.641 4.414 1.00 89.31 288 ILE A O 1
ATOM 2336 N N . LYS A 1 289 ? 21.447 3.264 6.020 1.00 89.19 289 LYS A N 1
ATOM 2337 C CA . LYS A 1 289 ? 22.623 3.373 5.135 1.00 89.19 289 LYS A CA 1
ATOM 2338 C C . LYS A 1 289 ? 23.122 2.035 4.574 1.00 89.19 289 LYS A C 1
ATOM 2340 O O . LYS A 1 289 ? 23.979 2.048 3.700 1.00 89.19 289 LYS A O 1
ATOM 2345 N N . ALA A 1 290 ? 22.622 0.904 5.068 1.00 87.88 290 ALA A N 1
ATOM 2346 C CA . ALA A 1 290 ? 22.976 -0.421 4.563 1.00 87.88 290 ALA A CA 1
ATOM 2347 C C . ALA A 1 290 ? 22.030 -0.921 3.454 1.00 87.88 290 ALA A C 1
ATOM 2349 O O . ALA A 1 290 ? 22.261 -2.004 2.922 1.00 87.88 290 ALA A O 1
ATOM 2350 N N . ILE A 1 291 ? 20.986 -0.155 3.110 1.00 86.62 291 ILE A N 1
ATOM 2351 C CA . ILE A 1 291 ? 19.955 -0.538 2.136 1.00 86.62 291 ILE A CA 1
ATOM 2352 C C . ILE A 1 291 ? 20.204 0.128 0.779 1.00 86.62 291 ILE A C 1
ATOM 2354 O O . ILE A 1 291 ? 20.473 1.333 0.702 1.00 86.62 291 ILE A O 1
ATOM 2358 N N . GLY A 1 292 ? 20.031 -0.652 -0.291 1.00 85.38 292 GLY A N 1
ATOM 2359 C CA . GLY A 1 292 ? 20.075 -0.195 -1.678 1.00 85.38 292 GLY A CA 1
ATOM 2360 C C . GLY A 1 292 ? 21.362 0.562 -2.003 1.00 85.38 292 GLY A C 1
ATOM 2361 O O . GLY A 1 292 ? 22.441 0.239 -1.520 1.00 85.38 292 GLY A O 1
ATOM 2362 N N . PHE A 1 293 ? 21.254 1.647 -2.771 1.00 83.88 293 PHE A N 1
ATOM 2363 C CA . PHE A 1 293 ? 22.410 2.382 -3.309 1.00 83.88 293 PHE A CA 1
ATOM 2364 C C . PHE A 1 293 ? 23.340 3.061 -2.282 1.00 83.88 293 PHE A C 1
ATOM 2366 O O . PHE A 1 293 ? 24.356 3.622 -2.685 1.00 83.88 293 PHE A O 1
ATOM 2373 N N . LEU A 1 294 ? 23.029 3.053 -0.980 1.00 84.06 294 LEU A N 1
ATOM 2374 C CA . LEU A 1 294 ? 23.988 3.475 0.055 1.00 84.06 294 LEU A CA 1
ATOM 2375 C C . LEU A 1 294 ? 24.919 2.336 0.496 1.00 84.06 2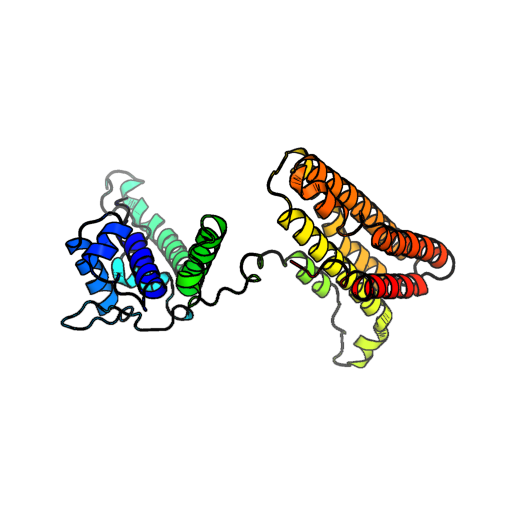94 LEU A C 1
ATOM 2377 O O . LEU A 1 294 ? 26.006 2.592 1.023 1.00 84.06 294 LEU A O 1
ATOM 2381 N N . ASN A 1 295 ? 24.529 1.086 0.245 1.00 85.62 295 ASN A N 1
ATOM 2382 C CA . ASN A 1 295 ? 25.393 -0.067 0.403 1.00 85.62 295 ASN A CA 1
ATOM 2383 C C . ASN A 1 295 ? 26.504 -0.030 -0.657 1.00 85.62 295 ASN A C 1
ATOM 2385 O O . ASN A 1 295 ? 26.246 0.147 -1.848 1.00 85.62 295 ASN A O 1
ATOM 2389 N N . LYS A 1 296 ? 27.758 -0.232 -0.236 1.00 84.81 296 LYS A N 1
ATOM 2390 C CA . LYS A 1 296 ? 28.924 -0.178 -1.132 1.00 84.81 296 LYS A CA 1
ATOM 2391 C C . LYS A 1 296 ? 28.820 -1.175 -2.292 1.00 84.81 296 LYS A C 1
ATOM 2393 O O . LYS A 1 296 ? 29.246 -0.854 -3.402 1.00 84.81 296 LYS A O 1
ATOM 2398 N N . GLN A 1 297 ? 28.288 -2.369 -2.046 1.00 84.19 297 GLN A N 1
ATOM 2399 C CA . GLN A 1 297 ? 28.165 -3.411 -3.060 1.00 84.19 297 GLN A CA 1
ATOM 2400 C C . GLN A 1 297 ? 27.125 -3.026 -4.116 1.00 84.19 297 GLN A C 1
ATOM 2402 O O . GLN A 1 297 ? 27.463 -2.999 -5.297 1.00 84.19 297 GLN A O 1
ATOM 2407 N N . ASP A 1 298 ? 25.919 -2.635 -3.702 1.00 83.06 298 ASP A N 1
ATOM 2408 C CA . ASP A 1 298 ? 24.862 -2.185 -4.619 1.00 83.06 298 ASP A CA 1
ATOM 2409 C C . ASP A 1 298 ? 25.261 -0.955 -5.408 1.00 83.06 298 ASP A C 1
ATOM 2411 O O . ASP A 1 298 ? 25.064 -0.904 -6.621 1.00 83.06 298 ASP A O 1
ATOM 2415 N N . PHE A 1 299 ? 25.876 0.014 -4.731 1.00 86.12 299 PHE A N 1
ATOM 2416 C CA . PHE A 1 299 ? 26.419 1.189 -5.387 1.00 86.12 299 PHE A CA 1
ATOM 2417 C C . PHE A 1 299 ? 27.401 0.787 -6.492 1.00 86.12 299 PHE A C 1
ATOM 2419 O O . PHE A 1 299 ? 27.304 1.276 -7.613 1.00 86.12 299 PHE A O 1
ATOM 2426 N N . THR A 1 300 ? 28.308 -0.152 -6.207 1.00 87.12 300 THR A N 1
ATOM 2427 C CA . THR A 1 300 ? 29.300 -0.617 -7.186 1.00 87.12 300 THR A CA 1
ATOM 2428 C C . THR A 1 300 ? 28.646 -1.359 -8.351 1.00 87.12 300 THR A C 1
ATOM 2430 O O . THR A 1 300 ? 28.997 -1.094 -9.499 1.00 87.12 300 THR A O 1
ATOM 2433 N N . ILE A 1 301 ? 27.682 -2.247 -8.088 1.00 86.25 301 ILE A N 1
ATOM 2434 C CA . ILE A 1 301 ? 26.981 -3.014 -9.131 1.00 86.25 301 ILE A CA 1
ATOM 2435 C C . ILE A 1 301 ? 26.197 -2.076 -10.048 1.00 86.25 301 ILE A C 1
ATOM 2437 O O . ILE A 1 301 ? 26.336 -2.146 -11.268 1.00 86.25 301 ILE A O 1
ATOM 2441 N N . PHE A 1 302 ? 25.401 -1.171 -9.479 1.00 82.88 302 PHE A N 1
ATOM 2442 C CA . PHE A 1 302 ? 24.533 -0.300 -10.263 1.00 82.88 302 PHE A CA 1
ATOM 2443 C C . PHE A 1 302 ? 25.284 0.825 -10.962 1.00 82.88 302 PHE A C 1
ATOM 2445 O O . PHE A 1 302 ? 25.062 1.051 -12.149 1.00 82.88 302 PHE A O 1
ATOM 2452 N N . VAL A 1 303 ? 26.179 1.532 -10.265 1.00 84.94 303 VAL A N 1
ATOM 2453 C CA . VAL A 1 303 ? 26.952 2.617 -10.887 1.00 84.94 303 VAL A CA 1
ATOM 2454 C C . VAL A 1 303 ? 27.963 2.038 -11.870 1.00 84.94 303 VAL A C 1
ATOM 2456 O O . VAL A 1 303 ? 28.075 2.540 -12.985 1.00 84.94 303 VAL A O 1
ATOM 2459 N N . GLY A 1 304 ? 28.641 0.944 -11.514 1.00 87.94 304 GLY A N 1
ATOM 2460 C CA . GLY A 1 304 ? 29.549 0.239 -12.421 1.00 87.94 304 GLY A CA 1
ATOM 2461 C C . GLY A 1 304 ? 28.826 -0.306 -13.653 1.00 87.94 304 GLY A C 1
ATOM 2462 O O . GLY A 1 304 ? 29.255 -0.050 -14.777 1.00 87.94 304 GLY A O 1
ATOM 2463 N N . GLY A 1 305 ? 27.688 -0.980 -13.461 1.00 87.88 305 GLY A N 1
ATOM 2464 C CA . GLY A 1 305 ? 26.840 -1.476 -14.545 1.00 87.88 305 GLY A CA 1
ATOM 2465 C C . GLY A 1 305 ? 26.278 -0.355 -15.421 1.00 87.88 305 GLY A C 1
ATOM 2466 O O . GLY A 1 305 ? 26.260 -0.489 -16.643 1.00 87.88 305 GLY A O 1
ATOM 2467 N N . GLY A 1 306 ? 25.888 0.775 -14.827 1.00 88.81 306 GLY A N 1
ATOM 2468 C CA . GLY A 1 306 ? 25.418 1.966 -15.537 1.00 88.81 306 GLY A CA 1
ATOM 2469 C C . GLY A 1 306 ? 26.512 2.644 -16.367 1.00 88.81 306 GLY A C 1
ATOM 2470 O O . GLY A 1 306 ? 26.281 2.969 -17.529 1.00 88.81 306 GLY A O 1
ATOM 2471 N N . LEU A 1 307 ? 27.722 2.798 -15.818 1.00 90.88 307 LEU A N 1
ATOM 2472 C CA . LEU A 1 307 ? 28.878 3.337 -16.547 1.00 90.88 307 LEU A CA 1
ATOM 2473 C C . LEU A 1 307 ? 29.299 2.416 -17.694 1.00 90.88 307 LEU A C 1
ATOM 2475 O O . LEU A 1 307 ? 29.515 2.880 -18.813 1.00 90.88 307 LEU A O 1
ATOM 2479 N N . LEU A 1 308 ? 29.355 1.106 -17.443 1.00 92.62 308 LEU A N 1
ATOM 2480 C CA . LEU A 1 308 ? 29.631 0.114 -18.479 1.00 92.62 308 LEU A CA 1
ATOM 2481 C C . LEU A 1 308 ? 28.559 0.158 -19.578 1.00 92.62 308 LEU A C 1
ATOM 2483 O O . LEU A 1 308 ? 28.886 0.181 -20.762 1.00 92.62 308 LEU A O 1
ATOM 2487 N N . SER A 1 309 ? 27.287 0.257 -19.189 1.00 91.00 309 SER A N 1
ATOM 2488 C CA . SER A 1 309 ? 26.149 0.403 -20.103 1.00 91.00 309 SER A CA 1
ATOM 2489 C C . SER A 1 309 ? 26.221 1.678 -20.937 1.00 91.00 309 SER A C 1
ATOM 2491 O O . SER A 1 309 ? 25.874 1.645 -22.116 1.00 91.00 309 SER A O 1
ATOM 2493 N N . PHE A 1 310 ? 26.691 2.785 -20.358 1.00 91.94 310 PHE A N 1
ATOM 2494 C CA . PHE A 1 310 ? 26.901 4.050 -21.060 1.00 91.94 310 PHE A CA 1
ATOM 2495 C C . PHE A 1 310 ? 28.001 3.932 -22.122 1.00 91.94 310 PHE A C 1
ATOM 2497 O O . PHE A 1 310 ? 27.792 4.332 -23.267 1.00 91.94 310 PHE A O 1
ATOM 2504 N N . ILE A 1 311 ? 29.140 3.320 -21.776 1.00 91.94 311 ILE A N 1
ATOM 2505 C CA . ILE A 1 311 ? 30.244 3.076 -22.720 1.00 91.94 311 ILE A CA 1
ATOM 2506 C C . ILE A 1 311 ? 29.784 2.145 -23.847 1.00 91.94 311 ILE A C 1
ATOM 2508 O O . ILE A 1 311 ? 29.998 2.439 -25.022 1.00 91.94 311 ILE A O 1
ATOM 2512 N N . ILE A 1 312 ? 29.110 1.044 -23.505 1.00 90.00 312 ILE A N 1
ATOM 2513 C CA . ILE A 1 312 ? 28.607 0.068 -24.478 1.00 90.00 312 ILE A CA 1
ATOM 2514 C C . ILE A 1 312 ? 27.543 0.685 -25.381 1.00 90.00 312 ILE A C 1
ATOM 2516 O O . ILE A 1 312 ? 27.595 0.466 -26.585 1.00 90.00 312 ILE A O 1
ATOM 2520 N N . SER A 1 313 ? 26.647 1.518 -24.845 1.00 89.75 313 SER A N 1
ATOM 2521 C CA . SER A 1 313 ? 25.619 2.224 -25.624 1.00 89.75 313 SER A CA 1
ATOM 2522 C C . SER A 1 313 ? 26.218 3.068 -26.753 1.00 89.75 313 SER A C 1
ATOM 2524 O O . SER A 1 313 ? 25.606 3.264 -27.804 1.00 89.75 313 SER A O 1
ATOM 2526 N N . TRP A 1 314 ? 27.454 3.543 -26.579 1.00 87.75 314 TRP A N 1
ATOM 2527 C CA . TRP A 1 314 ? 28.138 4.311 -27.609 1.00 87.75 314 TRP A CA 1
ATOM 2528 C C . TRP A 1 314 ? 28.445 3.485 -28.864 1.00 87.75 314 TRP A C 1
ATOM 2530 O O . TRP A 1 314 ? 28.259 3.975 -29.980 1.00 87.75 314 TRP A O 1
ATOM 2540 N N . TYR A 1 315 ? 28.866 2.232 -28.694 1.00 88.62 315 TYR A N 1
ATOM 2541 C CA . TYR A 1 315 ? 29.315 1.370 -29.792 1.00 88.62 315 TYR A CA 1
ATOM 2542 C C . TYR A 1 315 ? 28.255 0.351 -30.212 1.00 88.62 315 TYR A C 1
ATOM 2544 O O . TYR A 1 315 ? 28.043 0.133 -31.402 1.00 88.62 315 TYR A O 1
ATOM 2552 N N . PHE A 1 316 ? 27.564 -0.241 -29.240 1.00 89.25 316 PHE A N 1
ATOM 2553 C CA . PHE A 1 316 ? 26.602 -1.315 -29.437 1.00 89.25 316 PHE A CA 1
ATOM 2554 C C . PHE A 1 316 ? 25.386 -1.172 -28.491 1.00 89.25 316 PHE A C 1
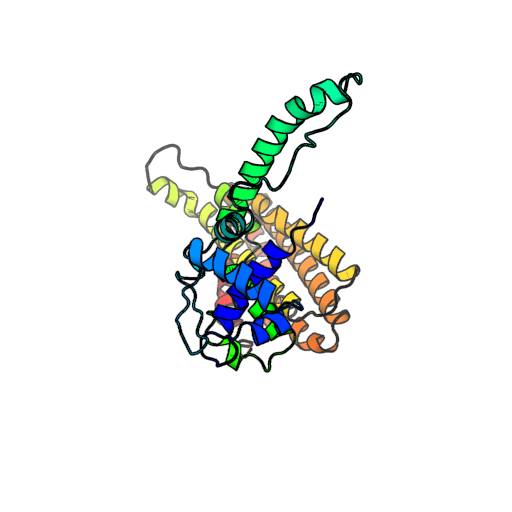ATOM 2556 O O . PHE A 1 316 ? 25.299 -1.879 -27.482 1.00 89.25 316 PHE A O 1
ATOM 2563 N N . PRO A 1 317 ? 24.409 -0.301 -28.823 1.00 83.31 317 PRO A N 1
ATOM 2564 C CA . PRO A 1 317 ? 23.223 -0.028 -27.996 1.00 83.31 317 PRO A CA 1
ATOM 2565 C C . PRO A 1 317 ? 22.442 -1.265 -27.542 1.00 83.31 317 PRO A C 1
ATOM 2567 O O . PRO A 1 317 ? 21.886 -1.276 -26.449 1.00 83.31 317 PRO A O 1
ATOM 2570 N N . ILE A 1 318 ? 22.440 -2.331 -28.344 1.00 83.25 318 ILE A N 1
ATOM 2571 C CA . ILE A 1 318 ? 21.712 -3.563 -28.030 1.00 83.25 318 ILE A CA 1
ATOM 2572 C C . ILE A 1 318 ? 22.259 -4.288 -26.789 1.00 83.25 318 ILE A C 1
ATOM 2574 O O . ILE A 1 318 ? 21.489 -4.845 -26.007 1.00 83.25 318 ILE A O 1
ATOM 2578 N N . PHE A 1 319 ? 23.575 -4.245 -26.555 1.00 88.75 319 PHE A N 1
ATOM 2579 C CA . PHE A 1 319 ? 24.190 -4.929 -25.412 1.00 88.75 319 PHE A CA 1
ATOM 2580 C C . PHE A 1 319 ? 23.983 -4.178 -24.094 1.00 88.75 319 PHE A C 1
ATOM 2582 O O . PHE A 1 319 ? 24.136 -4.778 -23.031 1.00 88.75 319 PHE A O 1
ATOM 2589 N N . THR A 1 320 ? 23.574 -2.904 -24.135 1.00 89.69 320 THR A N 1
ATOM 2590 C CA . THR A 1 320 ? 23.205 -2.135 -22.938 1.00 89.69 320 THR A CA 1
ATOM 2591 C C . THR A 1 320 ? 22.143 -2.864 -22.115 1.00 89.69 320 THR A C 1
ATOM 2593 O O . THR A 1 320 ? 22.283 -2.989 -20.902 1.00 89.69 320 THR A O 1
ATOM 2596 N N . TRP A 1 321 ? 21.121 -3.423 -22.763 1.00 90.00 321 TRP A N 1
ATOM 2597 C CA . TRP A 1 321 ? 20.020 -4.104 -22.073 1.00 90.00 321 TRP A CA 1
ATOM 2598 C C . TRP A 1 321 ? 20.456 -5.415 -21.423 1.00 90.00 321 TRP A C 1
ATOM 2600 O O . TRP A 1 321 ? 20.030 -5.727 -20.316 1.00 90.00 321 TRP A O 1
ATOM 2610 N N . ILE A 1 322 ? 21.369 -6.143 -22.067 1.00 91.00 322 ILE A N 1
ATOM 2611 C CA . ILE A 1 322 ? 21.941 -7.382 -21.529 1.00 91.00 322 ILE A CA 1
ATOM 2612 C C . ILE A 1 322 ? 22.768 -7.081 -20.274 1.00 91.00 322 ILE A C 1
ATOM 2614 O O . ILE A 1 322 ? 22.625 -7.755 -19.255 1.00 91.00 322 ILE A O 1
ATOM 2618 N N . VAL A 1 323 ? 23.594 -6.033 -20.317 1.00 91.19 323 VAL A N 1
ATOM 2619 C CA . VAL A 1 323 ? 24.406 -5.605 -19.168 1.00 91.19 323 VAL A CA 1
ATOM 2620 C C . VAL A 1 323 ? 23.517 -5.192 -17.997 1.00 91.19 323 VAL A C 1
ATOM 2622 O O . VAL A 1 323 ? 23.742 -5.645 -16.876 1.00 91.19 323 VAL A O 1
ATOM 2625 N N . LEU A 1 324 ? 22.480 -4.386 -18.250 1.00 89.62 324 LEU A N 1
ATOM 2626 C CA . LEU A 1 324 ? 21.534 -3.966 -17.213 1.00 89.62 324 LEU A CA 1
ATOM 2627 C C . LEU A 1 324 ? 20.723 -5.139 -16.647 1.00 89.62 324 LEU A C 1
ATOM 2629 O O . LEU A 1 324 ? 20.493 -5.188 -15.439 1.00 89.62 324 LEU A O 1
ATOM 2633 N N . PHE A 1 325 ? 20.339 -6.106 -17.485 1.00 91.31 325 PHE A N 1
ATOM 2634 C CA . PHE A 1 325 ? 19.665 -7.326 -17.046 1.00 91.31 325 PHE A CA 1
ATOM 2635 C C . PHE A 1 325 ? 20.529 -8.101 -16.048 1.00 91.31 325 PHE A C 1
ATOM 2637 O O . PHE A 1 325 ? 20.092 -8.378 -14.930 1.00 91.31 325 PHE A O 1
ATOM 2644 N N . PHE A 1 326 ? 21.782 -8.390 -16.410 1.00 90.62 326 PHE A N 1
ATOM 2645 C CA . PHE A 1 326 ? 22.689 -9.114 -15.522 1.00 90.62 326 PHE A CA 1
ATOM 2646 C C . PHE A 1 326 ? 23.054 -8.315 -14.272 1.00 90.62 326 PHE A C 1
ATOM 2648 O O . PHE A 1 326 ? 23.165 -8.916 -13.207 1.00 90.62 326 PHE A O 1
ATOM 2655 N N . ALA A 1 327 ? 23.175 -6.987 -14.358 1.00 87.81 327 ALA A N 1
ATOM 2656 C CA . ALA A 1 327 ? 23.359 -6.143 -13.179 1.00 87.81 327 ALA A CA 1
ATOM 2657 C C . ALA A 1 327 ? 22.185 -6.298 -12.195 1.00 87.81 327 ALA A C 1
ATOM 2659 O O . ALA A 1 327 ? 22.411 -6.554 -11.014 1.00 87.81 327 ALA A O 1
ATOM 2660 N N . GLY A 1 328 ? 20.941 -6.249 -12.687 1.00 86.25 328 GLY A N 1
ATOM 2661 C CA . GLY A 1 328 ? 19.746 -6.465 -11.864 1.00 86.25 328 GLY A CA 1
ATOM 2662 C C . GLY A 1 328 ? 19.683 -7.865 -11.242 1.00 86.25 328 GLY A C 1
ATOM 2663 O O . GLY A 1 328 ? 19.412 -8.003 -10.048 1.00 86.25 328 GLY A O 1
ATOM 2664 N N . ILE A 1 329 ? 19.992 -8.910 -12.017 1.00 88.56 329 ILE A N 1
ATOM 2665 C CA . ILE A 1 329 ? 20.061 -10.290 -11.508 1.00 88.56 329 ILE A CA 1
ATOM 2666 C C . ILE A 1 329 ? 21.147 -10.428 -10.438 1.00 88.56 329 ILE A C 1
ATOM 2668 O O . ILE A 1 329 ? 20.900 -11.016 -9.385 1.00 88.56 329 ILE A O 1
ATOM 2672 N N . PHE A 1 330 ? 22.330 -9.861 -10.673 1.00 85.50 330 PHE A N 1
ATOM 2673 C CA . PHE A 1 330 ? 23.439 -9.917 -9.728 1.00 85.50 330 PHE A CA 1
ATOM 2674 C C . PHE A 1 330 ? 23.076 -9.229 -8.406 1.00 85.50 330 PHE A C 1
ATOM 2676 O O . PHE A 1 330 ? 23.333 -9.788 -7.339 1.00 85.50 330 PHE A O 1
ATOM 2683 N N . THR A 1 331 ? 22.389 -8.082 -8.456 1.00 82.12 331 THR A N 1
ATOM 2684 C CA . THR A 1 331 ? 21.833 -7.444 -7.256 1.00 82.12 331 THR A CA 1
ATOM 2685 C C . THR A 1 331 ? 20.880 -8.383 -6.512 1.00 82.12 331 THR A C 1
ATOM 2687 O O . THR A 1 331 ? 21.016 -8.555 -5.306 1.00 82.12 331 THR A O 1
ATOM 2690 N N . ILE A 1 332 ? 19.941 -9.046 -7.190 1.00 81.31 332 ILE A N 1
ATOM 2691 C CA . ILE A 1 332 ? 18.990 -9.950 -6.515 1.00 81.31 332 ILE A CA 1
ATOM 2692 C C . ILE A 1 332 ? 19.706 -11.134 -5.849 1.00 81.31 332 ILE A C 1
ATOM 2694 O O . ILE A 1 332 ? 19.395 -11.465 -4.704 1.00 81.31 332 ILE A O 1
ATOM 2698 N N . VAL A 1 333 ? 20.648 -11.766 -6.555 1.00 78.50 333 VAL A N 1
ATOM 2699 C CA . VAL A 1 333 ? 21.313 -13.003 -6.113 1.00 78.50 333 VAL A CA 1
ATOM 2700 C C . VAL A 1 333 ? 22.315 -12.746 -4.987 1.00 78.50 333 VAL A C 1
ATOM 2702 O O . VAL A 1 333 ? 22.334 -13.484 -4.004 1.00 78.50 333 VAL A O 1
ATOM 2705 N N . PHE A 1 334 ? 23.147 -11.710 -5.108 1.00 70.25 334 PHE A N 1
ATOM 2706 C CA . PHE A 1 334 ? 24.292 -11.520 -4.213 1.00 70.25 334 PHE A CA 1
ATOM 2707 C C . PHE A 1 334 ? 24.039 -10.544 -3.065 1.00 70.25 334 PHE A C 1
ATOM 2709 O O . PHE A 1 334 ? 24.792 -10.565 -2.093 1.00 70.25 334 PHE A O 1
ATOM 2716 N N . ASN A 1 335 ? 22.996 -9.716 -3.135 1.00 62.91 335 ASN A N 1
ATOM 2717 C CA . ASN A 1 335 ? 22.746 -8.691 -2.120 1.00 62.91 335 ASN A CA 1
ATOM 2718 C C . ASN A 1 335 ? 21.692 -9.100 -1.070 1.00 62.91 335 ASN A C 1
ATOM 2720 O O . ASN A 1 335 ? 21.631 -8.542 0.024 1.00 62.91 335 ASN A O 1
ATOM 2724 N N . ARG A 1 336 ? 20.875 -10.129 -1.339 1.00 62.75 336 ARG A N 1
ATOM 2725 C CA . ARG A 1 336 ? 19.774 -10.521 -0.433 1.00 62.75 336 ARG A CA 1
ATOM 2726 C C . ARG A 1 336 ? 20.177 -11.447 0.721 1.00 62.75 336 ARG A C 1
ATOM 2728 O O . ARG A 1 336 ? 19.379 -11.646 1.633 1.00 62.75 336 ARG A O 1
ATOM 2735 N N . ASN A 1 337 ? 21.421 -11.930 0.747 1.00 46.94 337 ASN A N 1
ATOM 2736 C CA . ASN A 1 337 ? 21.919 -12.840 1.788 1.00 46.94 337 ASN A CA 1
ATOM 2737 C C . ASN A 1 337 ? 22.509 -12.131 3.028 1.00 46.94 337 ASN A C 1
ATOM 2739 O O . ASN A 1 337 ? 22.844 -12.801 3.999 1.00 46.94 337 ASN A O 1
ATOM 2743 N N . GLY A 1 338 ? 22.629 -10.795 3.031 1.00 47.62 338 GLY A N 1
ATOM 2744 C CA . GLY A 1 338 ? 23.275 -10.046 4.125 1.00 47.62 338 GLY A CA 1
ATOM 2745 C C . GLY A 1 338 ? 22.346 -9.447 5.190 1.00 47.62 338 GLY A C 1
ATOM 2746 O O . GLY A 1 338 ? 22.821 -9.031 6.245 1.00 47.62 338 GLY A O 1
ATOM 2747 N N . HIS A 1 339 ? 21.033 -9.379 4.938 1.00 45.91 339 HIS A N 1
ATOM 2748 C CA . HIS A 1 339 ? 20.095 -8.639 5.801 1.00 45.91 339 HIS A CA 1
ATOM 2749 C C . HIS A 1 339 ? 18.794 -9.384 6.137 1.00 45.91 339 HIS A C 1
ATOM 2751 O O . HIS A 1 339 ? 17.930 -8.828 6.815 1.00 45.91 339 HIS A O 1
ATOM 2757 N N . ALA A 1 340 ? 18.667 -10.654 5.744 1.00 36.25 340 ALA A N 1
ATOM 2758 C CA . ALA A 1 340 ? 17.546 -11.515 6.120 1.00 36.25 340 ALA A CA 1
ATOM 2759 C C . ALA A 1 340 ? 17.752 -12.172 7.501 1.00 36.25 340 ALA A C 1
ATOM 2761 O O . ALA A 1 340 ? 17.589 -13.372 7.675 1.00 36.25 340 ALA A O 1
ATOM 2762 N N . THR A 1 341 ? 18.093 -11.363 8.498 1.00 33.38 341 THR A N 1
ATOM 2763 C CA . THR A 1 341 ? 17.666 -11.607 9.879 1.00 33.38 341 THR A CA 1
ATOM 2764 C C . THR A 1 341 ? 16.934 -10.346 10.308 1.00 33.38 341 THR A C 1
ATOM 2766 O O . THR A 1 341 ? 17.542 -9.397 10.812 1.00 33.38 341 THR A O 1
ATOM 2769 N N . ILE A 1 342 ? 15.643 -10.300 9.976 1.00 34.41 342 ILE A N 1
ATOM 2770 C CA . ILE A 1 342 ? 14.672 -9.404 10.610 1.00 34.41 342 ILE A CA 1
ATOM 2771 C C . ILE A 1 342 ? 14.000 -10.203 11.711 1.00 34.41 342 ILE A C 1
ATOM 2773 O O . ILE A 1 342 ? 13.578 -11.340 11.400 1.00 34.41 342 ILE A O 1
#

Sequence (342 aa):
MKYSIQFSDAIHILAYIEIYKDTSYLSSEMIASSVETNPANVRRIMSNLKKSNLIITQTGKPKPALARNPKEISLLDIYKSIEGNTNLIQVDPKTNPDCIIGANIQAVLANNYETLQKKVEAEMANITLDTLIHDISVLELKNRPENKELLKAVSYTHLDVYKRQAIVVTILVLEFKSPDSPDIRLVFDEWQSFLVYVVSFLLIFITWYDHYLLFKLSEKMSKKIFWSNGIWLFFLSLIPFTTSFAGKFPTYRGASLLYLANTFLWVVSYIYLSYALAESNPVNAKRIKAIGFLNKQDFTIFVGGGLLSFIISWYFPIFTWIVLFFAGIFTIVFNRNGHATI

pLDDT: mean 85.0, std 13.35, range [33.38, 97.31]